Protein 1JE8 (pdb70)

Structure (mmCIF, N/CA/C/O backbone):
data_1JE8
#
_entry.id   1JE8
#
_cell.length_a   76.257
_cell.length_b   52.741
_cell.length_c   83.863
_cell.angle_alpha   90.00
_cell.angle_beta   90.00
_cell.angle_gamma   90.00
#
_symmetry.space_group_name_H-M   'P 1 21 1'
#
loop_
_entity.id
_entity.type
_entity.pdbx_description
1 polymer "5'-D(*CP*GP*TP*AP*CP*CP*CP*AP*TP*TP*AP*AP*TP*GP*GP*GP*TP*AP*CP*G)-3'"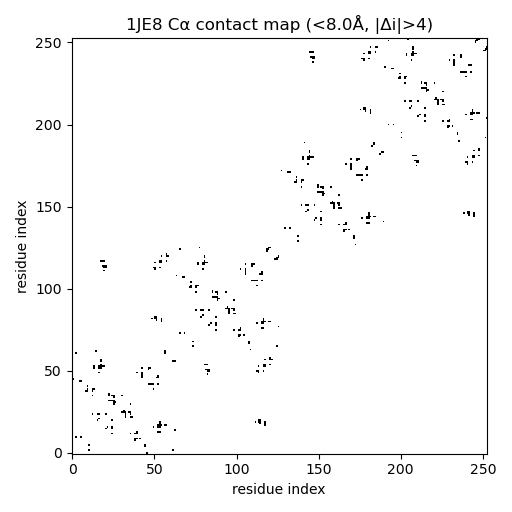
2 polymer 'Nitrate/Nitrite Response Regulator Protein NARL'
3 non-polymer 'SULFATE ION'
4 water water
#
loop_
_atom_site.group_PDB
_atom_site.id
_atom_site.type_symbol
_atom_site.label_atom_id
_atom_site.label_alt_id
_atom_site.label_comp_id
_atom_site.label_asym_id
_atom_site.label_entity_id
_atom_site.label_seq_id
_atom_site.pdbx_PDB_ins_code
_atom_site.Cartn_x
_atom_site.Cartn_y
_atom_site.Cartn_z
_atom_site.occupancy
_atom_site.B_iso_or_equiv
_atom_site.auth_seq_id
_atom_site.auth_comp_id
_atom_site.auth_asym_id
_atom_site.auth_atom_id
_atom_site.pdbx_PDB_model_num
ATOM 1629 N N . ARG E 2 17 ? 18.347 -16.947 71.764 1.00 59.53 151 ARG A N 1
ATOM 1630 C CA . ARG E 2 17 ? 17.449 -15.791 72.043 1.00 59.49 151 ARG A CA 1
ATOM 1631 C C . ARG E 2 17 ? 16.252 -15.828 71.092 1.00 59.14 151 ARG A C 1
ATOM 1632 O O . ARG E 2 17 ? 16.385 -15.507 69.914 1.00 59.95 151 ARG A O 1
ATOM 1640 N N . ASP E 2 18 ? 15.087 -16.216 71.607 1.00 58.31 152 ASP A N 1
ATOM 1641 C CA . ASP E 2 18 ? 13.865 -16.320 70.807 1.00 57.32 152 ASP A CA 1
ATOM 1642 C C . ASP E 2 18 ? 12.753 -15.489 71.427 1.00 55.77 152 ASP A C 1
ATOM 1643 O O . ASP E 2 18 ? 12.231 -15.839 72.479 1.00 54.90 152 ASP A O 1
ATOM 1648 N N . VAL E 2 19 ? 12.371 -14.406 70.765 1.00 54.81 153 VAL A N 1
ATOM 1649 C CA . VAL E 2 19 ? 11.326 -13.533 71.293 1.00 53.72 153 VAL A CA 1
ATOM 1650 C C . VAL E 2 19 ? 9.955 -14.202 71.402 1.00 53.18 153 VAL A C 1
ATOM 1651 O O . VAL E 2 19 ? 9.104 -13.785 72.194 1.00 52.62 153 VAL A O 1
ATOM 1655 N N . ASN E 2 20 ? 9.753 -15.245 70.609 1.00 52.49 154 ASN A N 1
ATOM 1656 C CA . ASN E 2 20 ? 8.488 -15.953 70.589 1.00 52.06 154 ASN A CA 1
ATOM 1657 C C . ASN E 2 20 ? 8.267 -16.828 71.808 1.00 50.76 154 ASN A C 1
ATOM 1658 O O . ASN E 2 20 ? 7.154 -17.283 72.062 1.00 49.55 154 ASN A O 1
ATOM 1663 N N . GLN E 2 21 ? 9.327 -17.063 72.568 1.00 49.89 155 GLN A N 1
ATOM 1664 C CA . GLN E 2 21 ? 9.213 -17.888 73.760 1.00 49.07 155 GLN A CA 1
ATOM 1665 C C . GLN E 2 21 ? 8.612 -17.100 74.912 1.00 47.00 155 GLN A C 1
ATOM 1666 O O . GLN E 2 21 ? 8.220 -17.672 75.934 1.00 46.84 155 GLN A O 1
ATOM 1672 N N . LEU E 2 22 ? 8.539 -15.784 74.749 1.00 44.25 156 LEU A N 1
ATOM 1673 C CA . LEU E 2 22 ? 7.981 -14.936 75.794 1.00 40.27 156 LEU A CA 1
ATOM 1674 C C . LEU E 2 22 ? 6.468 -14.971 75.692 1.00 40.21 156 LEU A C 1
ATOM 1675 O O . LEU E 2 22 ? 5.925 -15.440 74.691 1.00 39.09 156 LEU A O 1
ATOM 1680 N N . THR E 2 23 ? 5.796 -14.482 76.727 1.00 38.66 157 THR A N 1
ATOM 1681 C CA . THR E 2 23 ? 4.342 -14.429 76.734 1.00 38.27 157 THR A CA 1
ATOM 1682 C C . THR E 2 23 ? 3.952 -13.063 76.160 1.00 38.64 157 THR A C 1
ATOM 1683 O O . THR E 2 23 ? 4.795 -12.179 75.995 1.00 38.46 157 THR A O 1
ATOM 1687 N N . PRO E 2 24 ? 2.670 -12.875 75.834 1.00 38.17 158 PRO A N 1
ATOM 1688 C CA . PRO E 2 24 ? 2.268 -11.578 75.288 1.00 38.08 158 PRO A CA 1
ATOM 1689 C C . PRO E 2 24 ? 2.674 -10.436 76.213 1.00 36.87 158 PRO A C 1
ATOM 1690 O O . PRO E 2 24 ? 3.303 -9.478 75.769 1.00 36.14 158 PRO A O 1
ATOM 1694 N N . ARG E 2 25 ? 2.339 -10.553 77.498 1.00 35.18 159 ARG A N 1
ATOM 1695 C CA . ARG E 2 25 ? 2.662 -9.515 78.473 1.00 33.73 159 ARG A CA 1
ATOM 1696 C C . ARG E 2 25 ? 4.144 -9.257 78.543 1.00 32.02 159 ARG A C 1
ATOM 1697 O O . ARG E 2 25 ? 4.573 -8.118 78.664 1.00 31.68 159 ARG A O 1
ATOM 1705 N N . GLU E 2 26 ? 4.922 -10.326 78.498 1.00 31.35 160 GLU A N 1
ATOM 1706 C CA . GLU E 2 26 ? 6.358 -10.185 78.551 1.00 32.11 160 GLU A CA 1
ATOM 1707 C C . GLU E 2 26 ? 6.859 -9.384 77.358 1.00 33.08 160 GLU A C 1
ATOM 1708 O O . GLU E 2 26 ? 7.793 -8.591 77.487 1.00 32.52 160 GLU A O 1
ATOM 1714 N N . ARG E 2 27 ? 6.233 -9.574 76.196 1.00 33.72 161 ARG A N 1
ATOM 1715 C CA . ARG E 2 27 ? 6.611 -8.822 74.999 1.00 35.81 161 ARG A CA 1
ATOM 1716 C C . ARG E 2 27 ? 6.118 -7.380 75.144 1.00 33.66 161 ARG A C 1
ATOM 1717 O O . ARG E 2 27 ? 6.766 -6.443 74.666 1.00 34.99 161 ARG A O 1
ATOM 1725 N N . ASP E 2 28 ? 4.983 -7.193 75.811 1.00 32.04 162 ASP A N 1
ATOM 1726 C CA . ASP E 2 28 ? 4.481 -5.841 76.031 1.00 31.87 162 ASP A CA 1
ATOM 1727 C C . ASP E 2 28 ? 5.538 -5.073 76.825 1.00 32.14 162 ASP A C 1
ATOM 1728 O O . ASP E 2 28 ? 5.922 -3.957 76.465 1.00 29.77 162 ASP A O 1
ATOM 1733 N N . ILE E 2 29 ? 5.994 -5.669 77.927 1.00 31.88 163 ILE A N 1
ATOM 1734 C CA . ILE E 2 29 ? 6.999 -5.033 78.783 1.00 31.71 163 ILE A CA 1
ATOM 1735 C C . ILE E 2 29 ? 8.329 -4.849 78.054 1.00 29.13 163 ILE A C 1
ATOM 1736 O O . ILE E 2 29 ? 8.946 -3.789 78.133 1.00 28.52 163 ILE A O 1
ATOM 1741 N N . LEU E 2 30 ? 8.776 -5.870 77.339 1.00 28.56 164 LEU A N 1
ATOM 1742 C CA . LEU E 2 30 ? 10.035 -5.754 76.606 1.00 26.18 164 LEU A CA 1
ATOM 1743 C C . LEU E 2 30 ? 9.997 -4.601 75.596 1.00 26.78 164 LEU A C 1
ATOM 1744 O O . LEU E 2 30 ? 10.999 -3.903 75.403 1.00 25.06 164 LEU A O 1
ATOM 1749 N N . L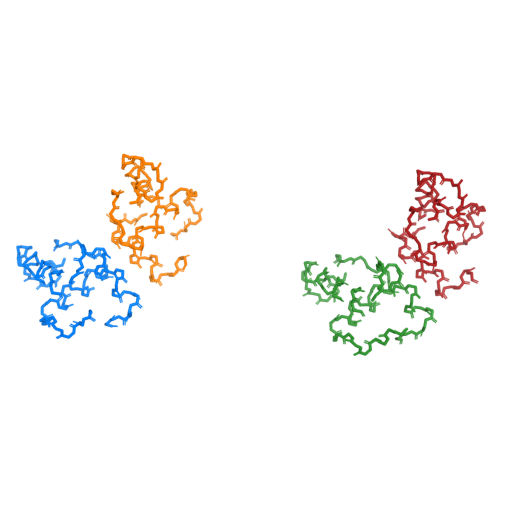YS E 2 31 ? 8.855 -4.407 74.938 1.00 27.20 165 LYS A N 1
ATOM 1750 C CA . LYS E 2 31 ? 8.714 -3.321 73.970 1.00 28.59 165 LYS A CA 1
ATOM 1751 C C . LYS E 2 31 ? 8.873 -1.983 74.675 1.00 28.85 165 LYS A C 1
ATOM 1752 O O . LYS E 2 31 ? 9.575 -1.094 74.190 1.00 29.38 165 LYS A O 1
ATOM 1758 N N . LEU E 2 32 ? 8.214 -1.830 75.818 1.00 26.81 166 LEU A N 1
ATOM 1759 C CA . LEU E 2 32 ? 8.328 -0.584 76.554 1.00 27.22 166 LEU A CA 1
ATOM 1760 C C . LEU E 2 32 ? 9.737 -0.356 77.129 1.00 26.53 166 LEU A C 1
ATOM 1761 O O . LEU E 2 32 ? 10.190 0.789 77.223 1.00 26.82 166 LEU A O 1
ATOM 1766 N N . ILE E 2 33 ? 10.426 -1.431 77.519 1.00 25.61 167 ILE A N 1
ATOM 1767 C CA . ILE E 2 33 ? 11.798 -1.317 78.020 1.00 24.84 167 ILE A CA 1
ATOM 1768 C C . ILE E 2 33 ? 12.677 -0.812 76.875 1.00 25.40 167 ILE A C 1
ATOM 1769 O O . ILE E 2 33 ? 13.514 0.070 77.058 1.00 24.15 167 ILE A O 1
ATOM 1774 N N . ALA E 2 34 ? 12.468 -1.368 75.685 1.00 26.10 168 ALA A N 1
ATOM 1775 C CA . ALA E 2 34 ? 13.239 -0.974 74.513 1.00 28.11 168 ALA A CA 1
ATOM 1776 C C . ALA E 2 34 ? 12.981 0.482 74.157 1.00 28.71 168 ALA A C 1
ATOM 1777 O O . ALA E 2 34 ? 13.711 1.063 73.372 1.00 29.02 168 ALA A O 1
ATOM 1779 N N . GLN E 2 35 ? 11.941 1.068 74.736 1.00 29.26 169 GLN A N 1
ATOM 1780 C CA . GLN E 2 35 ? 11.630 2.469 74.491 1.00 31.20 169 GLN A CA 1
ATOM 1781 C C . GLN E 2 35 ? 12.153 3.308 75.647 1.00 31.52 169 GLN A C 1
ATOM 1782 O O . GLN E 2 35 ? 11.787 4.473 75.782 1.00 32.52 169 GLN A O 1
ATOM 1788 N N . GLY E 2 36 ? 12.980 2.679 76.487 1.00 29.73 170 GLY A N 1
ATOM 1789 C CA . GLY E 2 36 ? 13.610 3.326 77.636 1.00 29.33 170 GLY A CA 1
ATOM 1790 C C . GLY E 2 36 ? 12.776 3.725 78.839 1.00 27.23 170 GLY A C 1
ATOM 1791 O O . GLY E 2 36 ? 13.141 4.652 79.558 1.00 27.32 170 GLY A O 1
ATOM 1792 N N . LEU E 2 37 ? 11.671 3.023 79.080 1.00 26.79 171 LEU A N 1
ATOM 1793 C CA . LEU E 2 37 ? 10.784 3.349 80.190 1.00 25.82 171 LEU A CA 1
ATOM 1794 C C . LEU E 2 37 ? 11.102 2.595 81.459 1.00 24.60 171 LEU A C 1
ATOM 1795 O O . LEU E 2 37 ? 11.357 1.386 81.434 1.00 23.55 171 LEU A O 1
ATOM 1800 N N . PRO E 2 38 ? 11.105 3.310 82.600 1.00 23.18 172 PRO A N 1
ATOM 1801 C CA . PRO E 2 38 ? 11.378 2.690 83.897 1.00 21.80 172 PRO A CA 1
ATOM 1802 C C . PRO E 2 38 ? 10.126 1.906 84.304 1.00 22.18 172 PRO A C 1
ATOM 1803 O O . PRO E 2 38 ? 9.038 2.181 83.794 1.00 22.83 172 PRO A O 1
ATOM 1807 N N . ASN E 2 39 ? 10.264 0.945 85.215 1.00 22.74 173 ASN A N 1
ATOM 1808 C CA . ASN E 2 39 ? 9.110 0.138 85.636 1.00 22.48 173 ASN A CA 1
ATOM 1809 C C . ASN E 2 39 ? 7.847 0.930 86.042 1.00 23.30 173 ASN A C 1
ATOM 1810 O O . ASN E 2 39 ? 6.726 0.508 85.735 1.00 23.01 173 ASN A O 1
ATOM 1815 N N . LYS E 2 40 ? 8.007 2.072 86.714 1.00 24.12 174 LYS A N 1
ATOM 1816 C CA . LYS E 2 40 ? 6.842 2.859 87.136 1.00 28.00 174 LYS A CA 1
ATOM 1817 C C . LYS E 2 40 ? 6.069 3.403 85.935 1.00 28.33 174 LYS A C 1
ATOM 1818 O O . LYS E 2 40 ? 4.839 3.483 85.962 1.00 28.71 174 LYS A O 1
ATOM 1832 N N . ILE E 2 42 ? 6.062 2.011 82.849 1.00 25.94 176 ILE A N 1
ATOM 1833 C CA . ILE E 2 42 ? 5.455 0.874 82.186 1.00 26.05 176 ILE A CA 1
ATOM 1834 C C . ILE E 2 42 ? 4.131 0.503 82.894 1.00 28.37 176 ILE A C 1
ATOM 1835 O O . ILE E 2 42 ? 3.119 0.187 82.252 1.00 27.22 176 ILE A O 1
ATOM 1840 N N . ALA E 2 43 ? 4.143 0.553 84.225 1.00 27.89 177 ALA A N 1
ATOM 1841 C CA . ALA E 2 43 ? 2.959 0.216 85.011 1.00 29.10 177 ALA A CA 1
ATOM 1842 C C . ALA E 2 43 ? 1.791 1.156 84.702 1.00 29.79 177 ALA A C 1
ATOM 1843 O O . ALA E 2 43 ? 0.648 0.727 84.577 1.00 29.90 177 ALA A O 1
ATOM 1845 N N . ARG E 2 44 ? 2.088 2.443 84.567 1.00 30.07 178 ARG A N 1
ATOM 1846 C CA . ARG E 2 44 ? 1.063 3.437 84.273 1.00 32.53 178 ARG A CA 1
ATOM 1847 C C . ARG E 2 44 ? 0.571 3.318 82.835 1.00 34.14 178 ARG A C 1
ATOM 1848 O O . ARG E 2 44 ? -0.608 3.538 82.541 1.00 35.53 178 ARG A O 1
ATOM 1856 N N . ARG E 2 45 ? 1.482 2.949 81.945 1.00 34.56 179 ARG A N 1
ATOM 1857 C CA . ARG E 2 45 ? 1.157 2.803 80.532 1.00 35.46 179 ARG A CA 1
ATOM 1858 C C . ARG E 2 45 ? 0.245 1.587 80.281 1.00 36.66 179 ARG A C 1
ATOM 1859 O O . ARG E 2 45 ? -0.688 1.648 79.465 1.00 34.81 179 ARG A O 1
ATOM 1867 N N . LEU E 2 46 ? 0.518 0.491 80.991 1.00 36.22 180 LEU A N 1
ATOM 1868 C CA . LEU E 2 46 ? -0.261 -0.734 80.845 1.00 37.29 180 LEU A CA 1
ATOM 1869 C C . LEU E 2 46 ? -1.374 -0.812 81.879 1.00 37.63 180 LEU A C 1
ATOM 1870 O O . LEU E 2 46 ? -2.191 -1.731 81.870 1.00 37.89 180 LEU A O 1
ATOM 1875 N N . ASP E 2 47 ? -1.395 0.162 82.777 1.00 37.75 181 ASP A N 1
ATOM 1876 C CA . ASP E 2 47 ? -2.414 0.216 83.810 1.00 39.46 181 ASP A CA 1
ATOM 1877 C C . ASP E 2 47 ? -2.429 -1.038 84.694 1.00 37.15 181 ASP A C 1
ATOM 1878 O O . ASP E 2 47 ? -3.477 -1.644 84.906 1.00 36.97 181 ASP A O 1
ATOM 1883 N N . ILE E 2 48 ? -1.253 -1.429 85.185 1.00 33.91 182 ILE A N 1
ATOM 1884 C CA . ILE E 2 48 ? -1.108 -2.565 86.104 1.00 31.39 182 ILE A CA 1
ATOM 1885 C C . ILE E 2 48 ? -0.136 -2.050 87.131 1.00 30.91 182 ILE A C 1
ATOM 1886 O O . ILE E 2 48 ? 0.548 -1.054 86.870 1.00 30.57 182 ILE A O 1
ATOM 1891 N N . THR E 2 49 ? -0.060 -2.706 88.287 1.00 29.10 183 THR A N 1
ATOM 1892 C CA . THR E 2 49 ? 0.824 -2.232 89.346 1.00 27.84 183 THR A CA 1
ATOM 1893 C C . THR E 2 49 ? 2.287 -2.387 88.977 1.00 29.29 183 THR A C 1
ATOM 1894 O O . THR E 2 49 ? 2.617 -3.093 88.024 1.00 29.09 183 THR A O 1
ATOM 1898 N N . GLU E 2 50 ? 3.162 -1.709 89.718 1.00 29.08 184 GLU A N 1
ATOM 1899 C CA . GLU E 2 50 ? 4.591 -1.790 89.454 1.00 29.01 184 GLU A CA 1
ATOM 1900 C C . GLU E 2 50 ? 5.078 -3.186 89.821 1.00 27.67 184 GLU A C 1
ATOM 1901 O O . GLU E 2 50 ? 6.009 -3.709 89.200 1.00 26.98 184 GLU A O 1
ATOM 1907 N N . SER E 2 51 ? 4.430 -3.779 90.829 1.00 25.92 185 SER A N 1
ATOM 1908 C CA . SER E 2 51 ? 4.762 -5.121 91.307 1.00 25.19 185 SER A CA 1
ATOM 1909 C C . SER E 2 51 ? 4.674 -6.088 90.148 1.00 23.84 185 SER A C 1
ATOM 1910 O O . SER E 2 51 ? 5.605 -6.844 89.909 1.00 23.11 185 SER A O 1
ATOM 1913 N N . THR E 2 52 ? 3.545 -6.051 89.435 1.00 23.31 186 THR A N 1
ATOM 1914 C CA . THR E 2 52 ? 3.303 -6.928 88.285 1.00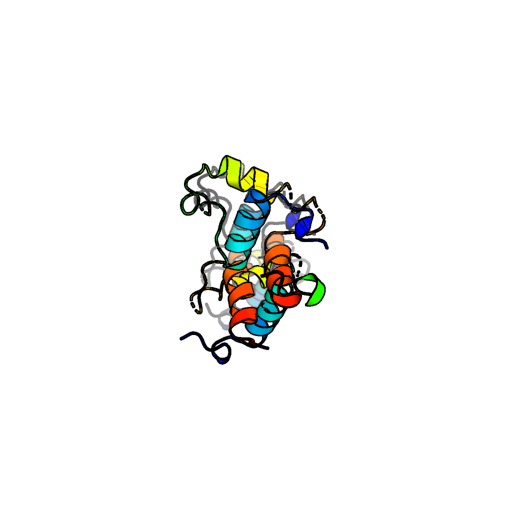 24.46 186 THR A CA 1
ATOM 1915 C C . THR E 2 52 ? 4.333 -6.694 87.178 1.00 22.42 186 THR A C 1
ATOM 1916 O O . THR E 2 52 ? 4.892 -7.645 86.630 1.00 25.66 186 THR A O 1
ATOM 1920 N N . VAL E 2 53 ? 4.603 -5.434 86.857 1.00 23.31 187 VAL A N 1
ATOM 1921 C CA . VAL E 2 53 ? 5.595 -5.142 85.836 1.00 22.97 187 VAL A CA 1
ATOM 1922 C C . VAL E 2 53 ? 6.910 -5.832 86.204 1.00 23.00 187 VAL A C 1
ATOM 1923 O O . VAL E 2 53 ? 7.518 -6.504 85.374 1.00 23.23 187 VAL A O 1
ATOM 1927 N N . LYS E 2 54 ? 7.334 -5.674 87.455 1.00 24.27 188 LYS A N 1
ATOM 1928 C CA . LYS E 2 54 ? 8.581 -6.280 87.933 1.00 24.64 188 LYS A CA 1
ATOM 1929 C C . LYS E 2 54 ? 8.609 -7.796 87.778 1.00 24.96 188 LYS A C 1
ATOM 1930 O O . LYS E 2 54 ? 9.661 -8.372 87.512 1.00 24.24 188 LYS A O 1
ATOM 1936 N N . VAL E 2 55 ? 7.454 -8.441 87.948 1.00 26.64 189 VAL A N 1
ATOM 1937 C CA . VAL E 2 55 ? 7.360 -9.891 87.781 1.00 24.28 189 VAL A CA 1
ATOM 1938 C C . VAL E 2 55 ? 7.575 -10.228 86.299 1.00 24.39 189 VAL A C 1
ATOM 1939 O O . VAL E 2 55 ? 8.351 -11.119 85.959 1.00 24.21 189 VAL A O 1
ATOM 1943 N N . HIS E 2 56 ? 6.903 -9.506 85.409 1.00 23.71 190 HIS A N 1
ATOM 1944 C CA . HIS E 2 56 ? 7.081 -9.750 83.984 1.00 24.21 190 HIS A CA 1
ATOM 1945 C C . HIS E 2 56 ? 8.543 -9.504 83.612 1.00 24.06 190 HIS A C 1
ATOM 1946 O O . HIS E 2 56 ? 9.142 -10.278 82.869 1.00 23.94 190 HIS A O 1
ATOM 1953 N N . VAL E 2 57 ? 9.124 -8.431 84.141 1.00 25.06 191 VAL A N 1
ATOM 1954 C CA . VAL E 2 57 ? 10.511 -8.104 83.841 1.00 24.83 191 VAL A CA 1
ATOM 1955 C C . VAL E 2 57 ? 11.491 -9.210 84.213 1.00 25.91 191 VAL A C 1
ATOM 1956 O O . VAL E 2 57 ? 12.352 -9.571 83.411 1.00 25.75 191 VAL A O 1
ATOM 1960 N N . LYS E 2 58 ? 11.380 -9.765 85.414 1.00 23.99 192 LYS A N 1
ATOM 1961 C CA . LYS E 2 58 ? 12.324 -10.809 85.790 1.00 24.24 192 LYS A CA 1
ATOM 1962 C C . LYS E 2 58 ? 12.077 -12.121 85.039 1.00 25.39 192 LYS A C 1
ATOM 1963 O O . LYS E 2 58 ? 13.015 -12.881 84.801 1.00 26.11 192 LYS A O 1
ATOM 1969 N N . HIS E 2 59 ? 10.826 -12.386 84.657 1.00 24.85 193 HIS A N 1
ATOM 1970 C CA . HIS E 2 59 ? 10.506 -13.594 83.910 1.00 26.07 193 HIS A CA 1
ATOM 1971 C C . HIS E 2 59 ? 11.144 -13.473 82.536 1.00 25.52 193 HIS A C 1
ATOM 1972 O O . HIS E 2 59 ? 11.793 -14.399 82.055 1.00 25.20 193 HIS A O 1
ATOM 1987 N N . LEU E 2 61 ? 13.656 -11.539 81.623 1.00 26.42 195 LEU A N 1
ATOM 1988 C CA . LEU E 2 61 ? 15.101 -11.547 81.777 1.00 26.60 195 LEU A CA 1
ATOM 1989 C C . LEU E 2 61 ? 15.646 -12.966 81.951 1.00 27.93 195 LEU A C 1
ATOM 1990 O O . LEU E 2 61 ? 16.706 -13.282 81.420 1.00 26.96 195 LEU A O 1
ATOM 1995 N N . LYS E 2 62 ? 14.943 -13.821 82.689 1.00 28.87 196 LYS A N 1
ATOM 1996 C CA . LYS E 2 62 ? 15.413 -15.188 82.875 1.00 31.10 196 LYS A CA 1
ATOM 1997 C C . LYS E 2 62 ? 15.295 -15.999 81.586 1.00 31.63 196 LYS A C 1
ATOM 1998 O O . LYS E 2 62 ? 16.244 -16.662 81.169 1.00 32.40 196 LYS A O 1
ATOM 2004 N N . LYS E 2 63 ? 14.127 -15.945 80.953 1.00 33.24 197 LYS A N 1
ATOM 2005 C CA . LYS E 2 63 ? 13.884 -16.676 79.713 1.00 35.64 197 LYS A CA 1
ATOM 2006 C C . LYS E 2 63 ? 14.852 -16.280 78.610 1.00 36.05 197 LYS A C 1
ATOM 2007 O O . LYS E 2 63 ? 15.392 -17.135 77.916 1.00 36.17 197 LYS A O 1
ATOM 2021 N N . LYS E 2 65 ? 17.747 -14.977 78.968 1.00 34.90 199 LYS A N 1
ATOM 2022 C CA . LYS E 2 65 ? 19.116 -14.995 79.462 1.00 34.03 199 LYS A CA 1
ATOM 2023 C C . LYS E 2 65 ? 19.817 -13.633 79.301 1.00 32.81 199 LYS A C 1
ATOM 2024 O O . LYS E 2 65 ? 20.945 -13.557 78.796 1.00 30.28 199 LYS A O 1
ATOM 2030 N N . LEU E 2 66 ? 19.148 -12.562 79.720 1.00 30.46 200 LEU A N 1
ATOM 2031 C CA . LEU E 2 66 ? 19.701 -11.214 79.632 1.00 28.18 200 LEU A CA 1
ATOM 2032 C C . LEU E 2 66 ? 20.030 -10.777 81.043 1.00 28.73 200 LEU A C 1
ATOM 2033 O O . LEU E 2 66 ? 19.278 -11.053 81.974 1.00 26.80 200 LEU A O 1
ATOM 2038 N N . LYS E 2 67 ? 21.162 -10.103 81.200 1.00 27.46 201 LYS A N 1
ATOM 2039 C CA . LYS E 2 67 ? 21.624 -9.668 82.512 1.00 29.59 201 LYS A CA 1
ATOM 2040 C C . LYS E 2 67 ? 20.910 -8.460 83.124 1.00 28.56 201 LYS A C 1
ATOM 2041 O O . LYS E 2 67 ? 20.944 -8.245 84.338 1.00 27.26 201 LYS A O 1
ATOM 2047 N N . SER E 2 68 ? 20.270 -7.663 82.282 1.00 27.41 202 SER A N 1
ATOM 2048 C CA . SER E 2 68 ? 19.583 -6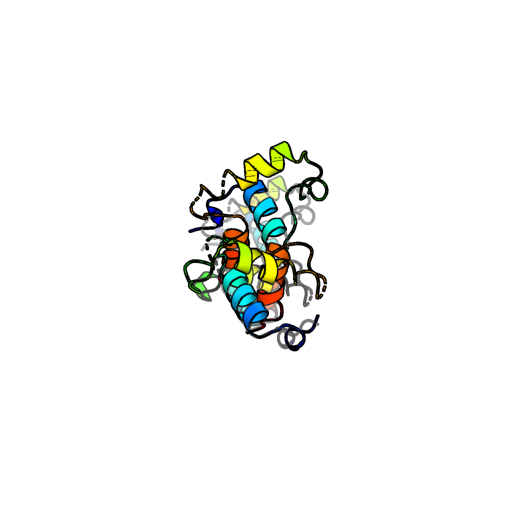.470 82.760 1.00 24.66 202 SER A CA 1
ATOM 2049 C C . SER E 2 68 ? 18.654 -5.921 81.708 1.00 24.24 202 SER A C 1
ATOM 2050 O O . SER E 2 68 ? 18.710 -6.332 80.545 1.00 23.20 202 SER A O 1
ATOM 2053 N N . ARG E 2 69 ? 17.813 -4.972 82.107 1.00 21.45 203 ARG A N 1
ATOM 2054 C CA . ARG E 2 69 ? 16.891 -4.353 81.164 1.00 22.78 203 ARG A CA 1
ATOM 2055 C C . ARG E 2 69 ? 17.667 -3.610 80.066 1.00 23.02 203 ARG A C 1
ATOM 2056 O O . ARG E 2 69 ? 17.185 -3.466 78.941 1.00 23.48 203 ARG A O 1
ATOM 2064 N N . VAL E 2 70 ? 18.869 -3.143 80.380 1.00 23.70 204 VAL A N 1
ATOM 2065 C CA . VAL E 2 70 ? 19.639 -2.426 79.373 1.00 23.67 204 VAL A CA 1
ATOM 2066 C C . VAL E 2 70 ? 20.058 -3.413 78.286 1.00 24.00 204 VAL A C 1
ATOM 2067 O O . VAL E 2 70 ? 20.032 -3.080 77.103 1.00 24.12 204 VAL A O 1
ATOM 2071 N N . GLU E 2 71 ? 20.449 -4.625 78.669 1.00 24.60 205 GLU A N 1
ATOM 2072 C CA . GLU E 2 71 ? 20.806 -5.623 77.662 1.00 23.83 205 GLU A CA 1
ATOM 2073 C C . GLU E 2 71 ? 19.558 -5.880 76.824 1.00 26.60 205 GLU A C 1
ATOM 2074 O O . GLU E 2 71 ? 19.616 -5.941 75.585 1.00 25.08 205 GLU A O 1
ATOM 2080 N N . ALA E 2 72 ? 18.429 -6.032 77.512 1.00 23.71 206 ALA A N 1
ATOM 2081 C CA . ALA E 2 72 ? 17.166 -6.258 76.838 1.00 25.74 206 ALA A CA 1
ATOM 2082 C C . ALA E 2 72 ? 16.883 -5.185 75.781 1.00 26.83 206 ALA A C 1
ATOM 2083 O O . ALA E 2 72 ? 16.463 -5.514 74.669 1.00 25.90 206 ALA A O 1
ATOM 2085 N N . ALA E 2 73 ? 17.103 -3.913 76.133 1.00 25.16 207 ALA A N 1
ATOM 2086 C CA . ALA E 2 73 ? 16.867 -2.784 75.220 1.00 27.71 207 ALA A CA 1
ATOM 2087 C C . ALA E 2 73 ? 17.835 -2.808 74.041 1.00 28.95 207 ALA A C 1
ATOM 2088 O O . ALA E 2 73 ? 17.436 -2.664 72.882 1.00 27.56 207 ALA A O 1
ATOM 2090 N N . VAL E 2 74 ? 19.114 -2.997 74.344 1.00 29.83 208 VAL A N 1
ATOM 2091 C CA . VAL E 2 74 ? 20.141 -3.052 73.314 1.00 32.19 208 VAL A CA 1
ATOM 2092 C C . VAL E 2 74 ? 19.867 -4.229 72.369 1.00 35.00 208 VAL A C 1
ATOM 2093 O O . VAL E 2 74 ? 19.849 -4.071 71.148 1.00 35.94 208 VAL A O 1
ATOM 2097 N N . TRP E 2 75 ? 19.645 -5.403 72.948 1.00 36.15 209 TRP A N 1
ATOM 2098 C CA . TRP E 2 75 ? 19.352 -6.596 72.180 1.00 36.78 209 TRP A CA 1
ATOM 2099 C C . TRP E 2 75 ? 18.196 -6.340 71.224 1.00 37.60 209 TRP A C 1
ATOM 2100 O O . TRP E 2 75 ? 18.278 -6.696 70.056 1.00 39.21 209 TRP A O 1
ATOM 2111 N N . VAL E 2 76 ? 17.120 -5.731 71.714 1.00 37.54 210 VAL A N 1
ATOM 2112 C CA . VAL E 2 76 ? 15.955 -5.442 70.874 1.00 37.80 210 VAL A CA 1
ATOM 2113 C C . VAL E 2 76 ? 16.288 -4.554 69.669 1.00 40.01 210 VAL A C 1
ATOM 2114 O O . VAL E 2 76 ? 15.741 -4.746 68.585 1.00 38.47 210 VAL A O 1
ATOM 2118 N N . HIS E 2 77 ? 17.163 -3.567 69.861 1.00 41.61 211 HIS A N 1
ATOM 2119 C CA . HIS E 2 77 ? 17.535 -2.652 68.782 1.00 43.86 211 HIS A CA 1
ATOM 2120 C C . HIS E 2 77 ? 18.515 -3.263 67.792 1.00 45.65 211 HIS A C 1
ATOM 2121 O O . HIS E 2 77 ? 18.520 -2.916 66.608 1.00 46.53 211 HIS A O 1
ATOM 2128 N N . GLN E 2 78 ? 19.338 -4.185 68.272 1.00 49.06 212 GLN A N 1
ATOM 2129 C CA . GLN E 2 78 ? 20.293 -4.865 67.408 1.00 53.01 212 GLN A CA 1
ATOM 2130 C C . GLN E 2 78 ? 19.604 -5.871 66.481 1.00 55.06 212 GLN A C 1
ATOM 2131 O O . GLN E 2 78 ? 19.750 -5.801 65.262 1.00 56.08 212 GLN A O 1
ATOM 2137 N N . GLU E 2 79 ? 18.862 -6.809 67.055 1.00 57.26 213 GLU A N 1
ATOM 2138 C CA . GLU E 2 79 ? 18.164 -7.808 66.255 1.00 59.64 213 GLU A CA 1
ATOM 2139 C C . GLU E 2 79 ? 16.894 -7.225 65.654 1.00 61.22 213 GLU A C 1
ATOM 2140 O O . GLU E 2 79 ? 16.069 -7.953 65.108 1.00 62.12 213 GLU A O 1
ATOM 2146 N N . ARG E 2 80 ? 16.736 -5.912 65.764 1.00 62.44 214 ARG A N 1
ATOM 2147 C CA . ARG E 2 80 ? 15.561 -5.242 65.226 1.00 64.54 214 ARG A CA 1
ATOM 2148 C C . ARG E 2 80 ? 14.264 -6.002 65.483 1.00 65.74 214 ARG A C 1
ATOM 2149 O O . ARG E 2 80 ? 13.410 -6.116 64.603 1.00 66.37 214 ARG A O 1
ATOM 2157 N N . ILE E 2 81 ? 14.127 -6.521 66.698 1.00 66.39 215 ILE A N 1
ATOM 2158 C CA . ILE E 2 81 ? 12.926 -7.242 67.094 1.00 66.87 215 ILE A CA 1
ATOM 2159 C C . ILE E 2 81 ? 11.792 -6.224 67.139 1.00 67.65 215 IL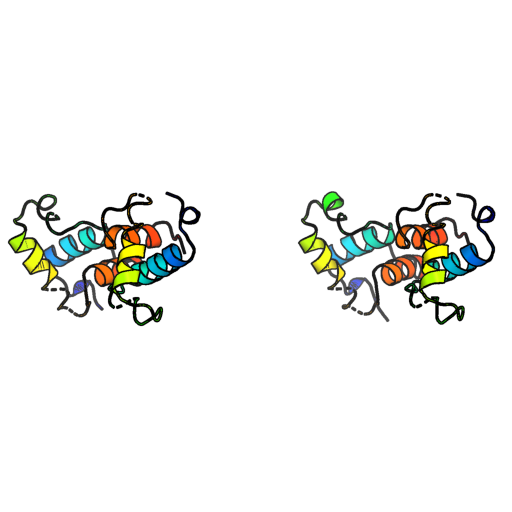E A C 1
ATOM 2160 O O . ILE E 2 81 ? 12.032 -5.023 67.271 1.00 68.31 215 ILE A O 1
ATOM 2165 N N . PHE E 2 82 ? 10.559 -6.690 67.025 1.00 68.29 216 PHE A N 1
ATOM 2166 C CA . PHE E 2 82 ? 9.413 -5.788 67.036 1.00 69.90 216 PHE A CA 1
ATOM 2167 C C . PHE E 2 82 ? 9.445 -4.816 65.852 1.00 70.80 216 PHE A C 1
ATOM 2168 O O . PHE E 2 82 ? 10.479 -4.757 65.144 1.00 71.32 216 PHE A O 1
ATOM 2177 N N . ARG F 2 17 ? 20.419 17.978 71.037 1.00 54.78 151 ARG B N 1
ATOM 2178 C CA . ARG F 2 17 ? 21.085 16.804 71.675 1.00 54.04 151 ARG B CA 1
ATOM 2179 C C . ARG F 2 17 ? 22.265 16.370 70.823 1.00 54.14 151 ARG B C 1
ATOM 2180 O O . ARG F 2 17 ? 22.165 15.398 70.078 1.00 54.36 151 ARG B O 1
ATOM 2188 N N . ASP F 2 18 ? 23.381 17.086 70.944 1.00 53.61 152 ASP B N 1
ATOM 2189 C CA . ASP F 2 18 ? 24.586 16.799 70.165 1.00 52.48 152 ASP B CA 1
ATOM 2190 C C . ASP F 2 18 ? 25.617 16.005 70.936 1.00 50.92 152 ASP B C 1
ATOM 2191 O O . ASP F 2 18 ? 26.087 16.438 71.986 1.00 50.73 152 ASP B O 1
ATOM 2196 N N . VAL F 2 19 ? 25.983 14.853 70.393 1.00 49.76 153 VAL B N 1
ATOM 2197 C CA . VAL F 2 19 ? 26.958 13.983 71.033 1.00 49.14 153 VAL B CA 1
ATOM 2198 C C . VAL F 2 19 ? 28.307 14.661 71.155 1.00 48.38 153 VAL B C 1
ATOM 2199 O O . VAL F 2 19 ? 29.099 14.345 72.039 1.00 46.99 153 VAL B O 1
ATOM 2203 N N . ASN F 2 20 ? 28.564 15.591 70.250 1.00 47.87 154 ASN B N 1
ATOM 2204 C CA . ASN F 2 20 ? 29.823 16.305 70.231 1.00 47.50 154 ASN B CA 1
ATOM 2205 C C . ASN F 2 20 ? 29.979 17.232 71.420 1.00 46.08 154 ASN B C 1
ATOM 2206 O O . ASN F 2 20 ? 31.089 17.652 71.728 1.00 44.11 154 ASN B O 1
ATOM 2211 N N . GLN F 2 21 ? 28.869 17.557 72.078 1.00 44.90 155 GLN B N 1
ATOM 2212 C CA . GLN F 2 21 ? 28.894 18.427 73.250 1.00 44.01 155 GLN B CA 1
ATOM 2213 C C . GLN F 2 21 ? 29.537 17.720 74.451 1.00 42.44 155 GLN B C 1
ATOM 2214 O O . GLN F 2 21 ? 29.892 18.355 75.447 1.00 42.58 155 GLN B O 1
ATOM 2220 N N . LEU F 2 22 ? 29.690 16.403 74.344 1.00 40.21 156 LEU B N 1
ATOM 2221 C CA . LEU F 2 22 ? 30.286 15.601 75.412 1.00 38.43 156 LEU B CA 1
ATOM 2222 C C . LEU F 2 22 ? 31.807 15.563 75.316 1.00 37.87 156 LEU B C 1
ATOM 2223 O O . LEU F 2 22 ? 32.386 15.836 74.264 1.00 36.04 156 LEU B O 1
ATOM 2228 N N . THR F 2 23 ? 32.450 15.212 76.420 1.00 36.81 157 THR B N 1
ATOM 2229 C CA . THR F 2 23 ? 33.896 15.124 76.439 1.00 36.64 157 THR B CA 1
ATOM 2230 C C . THR F 2 23 ? 34.241 13.741 75.907 1.00 38.00 157 THR B C 1
ATOM 2231 O O . THR F 2 23 ? 33.380 12.867 75.825 1.00 38.87 157 THR B O 1
ATOM 2235 N N . PRO F 2 24 ? 35.505 13.528 75.526 1.00 36.84 158 PRO B N 1
ATOM 2236 C CA . PRO F 2 24 ? 35.941 12.232 75.013 1.00 36.14 158 PRO B CA 1
ATOM 2237 C C . PRO F 2 24 ? 35.551 11.090 75.950 1.00 35.81 158 PRO B C 1
ATOM 2238 O O . PRO F 2 24 ? 34.928 10.129 75.504 1.00 35.16 158 PRO B O 1
ATOM 2242 N N . ARG F 2 25 ? 35.913 11.199 77.235 1.00 33.15 159 ARG B N 1
ATOM 2243 C CA . ARG F 2 25 ? 35.606 10.164 78.227 1.00 31.91 159 ARG B CA 1
ATOM 2244 C C . ARG F 2 25 ? 34.114 9.949 78.369 1.00 31.27 159 ARG B C 1
ATOM 2245 O O . ARG F 2 25 ? 33.668 8.826 78.591 1.00 30.68 159 ARG B O 1
ATOM 2253 N N . GLU F 2 26 ? 33.343 11.027 78.260 1.00 30.75 160 GLU B N 1
ATO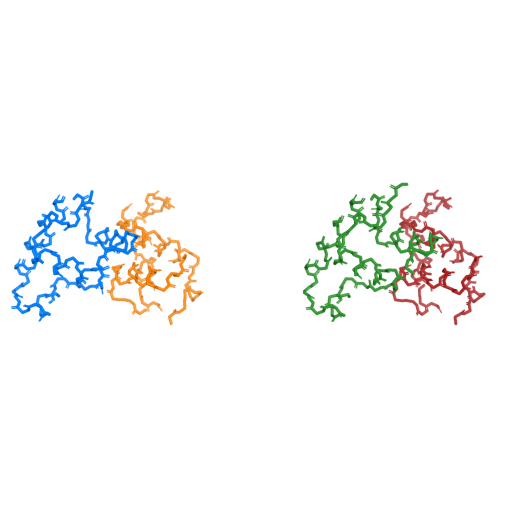M 2254 C CA . GLU F 2 26 ? 31.890 10.930 78.330 1.00 31.42 160 GLU B CA 1
ATOM 2255 C C . GLU F 2 26 ? 31.344 10.112 77.155 1.00 30.95 160 GLU B C 1
ATOM 2256 O O . GLU F 2 26 ? 30.349 9.404 77.300 1.00 30.71 160 GLU B O 1
ATOM 2262 N N . ARG F 2 27 ? 31.984 10.214 75.990 1.00 31.19 161 ARG B N 1
ATOM 2263 C CA . ARG F 2 27 ? 31.564 9.441 74.817 1.00 32.43 161 ARG B CA 1
ATOM 2264 C C . ARG F 2 27 ? 32.021 7.986 74.973 1.00 31.34 161 ARG B C 1
ATOM 2265 O O . ARG F 2 27 ? 31.374 7.061 74.458 1.00 30.08 161 ARG B O 1
ATOM 2273 N N . ASP F 2 28 ? 33.143 7.788 75.667 1.00 30.54 162 ASP B N 1
ATOM 2274 C CA . ASP F 2 28 ? 33.644 6.438 75.945 1.00 31.14 162 ASP B CA 1
ATOM 2275 C C . ASP F 2 28 ? 32.592 5.700 76.785 1.00 31.73 162 ASP B C 1
ATOM 2276 O O . ASP F 2 28 ? 32.250 4.542 76.519 1.00 31.91 162 ASP B O 1
ATOM 2281 N N . ILE F 2 29 ? 32.096 6.372 77.821 1.00 30.66 163 ILE B N 1
ATOM 2282 C CA . ILE F 2 29 ? 31.092 5.784 78.706 1.00 30.24 163 ILE B CA 1
ATOM 2283 C C . ILE F 2 29 ? 29.786 5.526 77.937 1.00 30.07 163 ILE B C 1
ATOM 2284 O O . ILE F 2 29 ? 29.174 4.463 78.059 1.00 30.04 163 ILE B O 1
ATOM 2289 N N . LEU F 2 30 ? 29.361 6.505 77.145 1.00 30.04 164 LEU B N 1
ATOM 2290 C CA . LEU F 2 30 ? 28.128 6.365 76.377 1.00 29.72 164 LEU B CA 1
ATOM 2291 C C . LEU F 2 30 ? 28.202 5.126 75.480 1.00 30.40 164 LEU B C 1
ATOM 2292 O O . LEU F 2 30 ? 27.268 4.315 75.423 1.00 28.51 164 LEU B O 1
ATOM 2297 N N . LYS F 2 31 ? 29.320 4.976 74.776 1.00 30.56 165 LYS B N 1
ATOM 2298 C CA . LYS F 2 31 ? 29.487 3.838 73.879 1.00 31.21 165 LYS B CA 1
ATOM 2299 C C . LYS F 2 31 ? 29.320 2.523 74.634 1.00 29.79 165 LYS B C 1
ATOM 2300 O O . LYS F 2 31 ? 28.615 1.621 74.180 1.00 30.68 165 LYS B O 1
ATOM 2306 N N . LEU F 2 32 ? 29.966 2.416 75.789 1.00 27.33 166 LEU B N 1
ATOM 2307 C CA . LEU F 2 32 ? 29.863 1.205 76.582 1.00 27.51 166 LEU B CA 1
ATOM 2308 C C . LEU F 2 32 ? 28.460 0.965 77.162 1.00 27.92 166 LEU B C 1
ATOM 2309 O O . LEU F 2 32 ? 28.024 -0.182 77.274 1.00 27.89 166 LEU B O 1
ATOM 2314 N N . ILE F 2 33 ? 27.765 2.033 77.548 1.00 26.91 167 ILE B N 1
ATOM 2315 C CA . ILE F 2 33 ? 26.404 1.913 78.059 1.00 25.71 167 ILE B CA 1
ATOM 2316 C C . ILE F 2 33 ? 25.508 1.412 76.918 1.00 26.94 167 ILE B C 1
ATOM 2317 O O . ILE F 2 33 ? 24.668 0.536 77.121 1.00 24.86 167 ILE B O 1
ATOM 2322 N N . ALA F 2 34 ? 25.701 1.948 75.713 1.00 27.32 168 ALA B N 1
ATOM 2323 C CA . ALA F 2 34 ? 24.897 1.537 74.564 1.00 28.81 168 ALA B CA 1
ATOM 2324 C C . ALA F 2 34 ? 25.158 0.081 74.200 1.00 29.49 168 ALA B C 1
ATOM 2325 O O . ALA F 2 34 ? 24.456 -0.503 73.372 1.00 29.93 168 ALA B O 1
ATOM 2327 N N . GLN F 2 35 ? 26.182 -0.497 74.812 1.00 28.76 169 GLN B N 1
ATOM 2328 C CA . GLN F 2 35 ? 26.517 -1.889 74.580 1.00 30.61 169 GLN B CA 1
ATOM 2329 C C . GLN F 2 35 ? 26.024 -2.697 75.766 1.00 30.75 169 GLN B C 1
ATOM 2330 O O . GLN F 2 35 ? 26.460 -3.824 75.973 1.00 33.15 169 GLN B O 1
ATOM 2336 N N . GLY F 2 36 ? 25.136 -2.081 76.550 1.00 29.91 170 GLY B N 1
ATOM 2337 C CA . GLY F 2 36 ? 24.529 -2.713 77.718 1.00 29.26 170 GLY B CA 1
ATOM 2338 C C . GLY F 2 36 ? 25.362 -3.089 78.935 1.00 27.64 170 GLY B C 1
ATOM 2339 O O . GLY F 2 36 ? 24.989 -3.988 79.684 1.00 28.27 170 GLY B O 1
ATOM 2340 N N . LEU F 2 37 ? 26.482 -2.413 79.150 1.00 28.10 171 LEU B N 1
ATOM 2341 C CA . LEU F 2 37 ? 27.332 -2.726 80.292 1.00 26.95 171 LEU B CA 1
ATOM 2342 C C . LEU F 2 37 ? 27.004 -1.923 81.558 1.00 25.79 171 LEU B C 1
ATOM 2343 O O . LEU F 2 37 ? 26.731 -0.724 81.498 1.00 25.88 171 LEU B O 1
ATOM 2348 N N . PRO F 2 38 ? 27.017 -2.586 82.727 1.00 25.13 172 PRO B N 1
ATOM 2349 C CA . PRO F 2 38 ? 26.734 -1.876 83.978 1.00 24.02 172 PRO B CA 1
ATOM 2350 C C . PRO F 2 38 ? 27.987 -1.071 84.344 1.00 25.00 172 PRO B C 1
ATOM 2351 O O . PRO F 2 38 ? 29.060 -1.327 83.797 1.00 25.77 172 PRO B O 1
ATOM 2355 N N . ASN F 2 39 ? 27.876 -0.124 85.275 1.00 24.02 173 ASN B N 1
ATOM 2356 C CA . ASN F 2 39 ? 29.033 0.696 85.672 1.00 22.67 173 ASN B CA 1
ATOM 2357 C C . ASN F 2 39 ? 30.290 -0.099 86.052 1.00 24.24 173 ASN B C 1
ATOM 2358 O O . ASN F 2 39 ? 31.399 0.271 85.683 1.00 22.89 173 ASN B O 1
ATOM 2363 N N . LYS F 2 40 ? 30.117 -1.189 86.792 1.00 25.62 174 LYS B N 1
ATOM 2364 C CA . LYS F 2 40 ? 31.235 -2.022 87.231 1.00 27.98 174 LYS B CA 1
ATOM 2365 C C . LYS F 2 40 ? 32.045 -2.592 86.068 1.00 27.54 174 LYS B C 1
ATOM 2366 O O . LYS F 2 40 ? 33.269 -2.659 86.133 1.00 27.48 174 LYS B O 1
ATOM 2380 N N . ILE F 2 42 ? 32.087 -1.317 82.990 1.00 27.58 176 ILE B N 1
ATOM 2381 C CA . ILE F 2 42 ? 32.661 -0.183 82.288 1.00 27.99 176 ILE B CA 1
ATOM 2382 C C . ILE F 2 42 ? 33.962 0.208 82.981 1.00 28.56 176 ILE B C 1
ATOM 2383 O O . ILE F 2 42 ? 34.947 0.561 82.335 1.00 29.40 176 ILE B O 1
ATOM 2388 N N . ALA F 2 43 ? 33.966 0.131 84.303 1.00 27.20 177 ALA B N 1
ATOM 2389 C CA . ALA F 2 43 ? 35.152 0.484 85.064 1.00 29.34 177 ALA B CA 1
ATOM 2390 C C . ALA F 2 43 ? 36.337 -0.438 84.757 1.00 29.37 177 ALA B C 1
ATOM 2391 O O . ALA F 2 43 ? 37.475 0.014 84.640 1.00 28.53 177 ALA B O 1
ATOM 2393 N N . ARG F 2 44 ? 36.072 -1.731 84.625 1.00 30.26 178 ARG B N 1
ATOM 2394 C CA . ARG F 2 44 ? 37.120 -2.694 84.332 1.00 31.41 178 ARG B CA 1
ATOM 2395 C C . ARG F 2 44 ? 37.579 -2.564 82.887 1.00 34.29 178 ARG B C 1
ATOM 2396 O O . ARG F 2 44 ? 38.773 -2.651 82.597 1.00 34.84 178 ARG B O 1
ATOM 2404 N N . ARG F 2 45 ? 36.635 -2.319 81.986 1.00 35.10 179 ARG B N 1
ATOM 2405 C CA . ARG F 2 45 ? 36.973 -2.179 80.574 1.00 36.29 179 ARG B CA 1
ATOM 2406 C C . ARG F 2 45 ? 37.854 -0.945 80.356 1.00 37.93 179 ARG B C 1
ATOM 2407 O O . ARG F 2 45 ? 38.768 -0.959 79.527 1.00 37.95 179 ARG B O 1
ATOM 2415 N N . LEU F 2 46 ? 37.578 0.110 81.119 1.00 38.77 180 LEU B N 1
ATOM 2416 C CA . LEU F 2 46 ? 38.304 1.371 81.014 1.00 39.51 180 LEU B CA 1
ATOM 2417 C C . LEU F 2 46 ? 39.463 1.504 82.004 1.00 40.04 180 LEU B C 1
ATOM 2418 O O . LEU F 2 46 ? 40.210 2.488 81.986 1.00 40.68 180 LEU B O 1
ATOM 2423 N N . ASP F 2 47 ? 39.616 0.504 82.860 1.00 40.19 181 ASP B N 1
ATOM 2424 C CA . ASP F 2 47 ? 40.676 0.507 83.855 1.00 40.62 181 ASP B CA 1
ATOM 2425 C C . ASP F 2 47 ? 40.626 1.732 84.793 1.00 39.26 181 ASP B C 1
ATOM 2426 O O . ASP F 2 47 ? 41.660 2.305 85.151 1.00 38.36 181 ASP B O 1
ATOM 2431 N N . ILE F 2 48 ? 39.419 2.143 85.172 1.00 36.55 182 ILE B N 1
ATOM 2432 C CA . ILE F 2 48 ? 39.244 3.249 86.111 1.00 34.51 182 ILE B CA 1
ATOM 2433 C C . ILE F 2 48 ? 38.284 2.715 87.165 1.00 32.51 182 ILE B C 1
ATOM 2434 O O . ILE F 2 48 ? 37.701 1.650 86.963 1.00 31.05 182 ILE B O 1
ATOM 2439 N N . THR F 2 49 ? 38.133 3.423 88.284 1.00 30.84 183 THR B N 1
ATOM 2440 C CA . THR F 2 49 ? 37.245 2.971 89.359 1.00 29.23 183 THR B CA 1
ATOM 2441 C C . THR F 2 49 ? 35.787 3.189 88.988 1.00 30.08 183 THR B C 1
ATOM 2442 O O . THR F 2 49 ? 35.472 4.024 88.145 1.00 30.50 183 THR B O 1
ATOM 2446 N N . GLU F 2 50 ? 34.893 2.437 89.624 1.00 30.09 184 GLU B N 1
ATOM 2447 C CA . GLU F 2 50 ? 33.470 2.584 89.356 1.00 29.43 184 GLU B CA 1
ATOM 2448 C C . GLU F 2 50 ? 33.020 3.997 89.729 1.00 28.40 184 GLU B C 1
ATOM 2449 O O . GLU F 2 50 ? 32.107 4.550 89.110 1.00 28.33 184 GLU B O 1
ATOM 2455 N N . SER F 2 51 ? 33.670 4.573 90.747 1.00 28.29 185 SER B N 1
ATOM 2456 C CA . SER F 2 51 ? 33.355 5.922 91.214 1.00 27.82 185 SER B CA 1
ATOM 2457 C C . SER F 2 51 ? 33.433 6.894 90.055 1.00 25.93 185 SER B C 1
ATOM 2458 O O . SER F 2 51 ? 32.491 7.623 89.792 1.00 25.29 185 SER B O 1
ATOM 2461 N N . THR F 2 52 ? 34.568 6.895 89.362 1.00 26.10 186 THR B N 1
ATOM 2462 C CA . THR F 2 52 ? 34.789 7.773 88.212 1.00 26.17 186 THR B CA 1
ATOM 2463 C C . THR F 2 52 ? 33.809 7.491 87.062 1.00 24.85 186 THR B C 1
ATOM 2464 O O . THR F 2 52 ? 33.348 8.410 86.370 1.00 25.55 186 THR B O 1
ATOM 2468 N N . VAL F 2 53 ? 33.492 6.217 86.860 1.00 24.27 187 VAL B N 1
ATOM 2469 C CA . VAL F 2 53 ? 32.537 5.856 85.827 1.00 23.34 187 VAL B CA 1
ATOM 2470 C C . VAL F 2 53 ? 31.208 6.544 86.142 1.00 23.09 187 VAL B C 1
ATOM 2471 O O . VAL F 2 53 ? 30.577 7.138 85.273 1.00 23.39 187 VAL B O 1
ATOM 2475 N N . LYS F 2 54 ? 30.787 6.479 87.401 1.00 21.22 188 LYS B N 1
ATOM 2476 C CA . LYS F 2 54 ? 29.511 7.081 87.792 1.00 21.92 188 LYS B CA 1
ATOM 2477 C C . LYS F 2 54 ? 29.479 8.584 87.563 1.00 20.26 188 LYS B C 1
ATOM 2478 O O . LYS F 2 54 ? 28.452 9.129 87.177 1.00 20.81 188 LYS B O 1
ATOM 2484 N N . VAL F 2 55 ? 30.609 9.243 87.796 1.00 22.69 189 VAL B N 1
ATOM 2485 C CA . VAL F 2 55 ? 30.707 10.678 87.594 1.00 20.71 189 VAL B CA 1
ATOM 2486 C C . VAL F 2 55 ? 30.506 11.005 86.114 1.00 22.39 189 VAL B C 1
ATOM 2487 O O . VAL F 2 55 ? 29.754 11.919 85.776 1.00 22.52 189 VAL B O 1
ATOM 2491 N N . HIS F 2 56 ? 31.153 10.249 85.227 1.00 22.73 190 HIS B N 1
ATOM 2492 C CA . HIS F 2 56 ? 30.975 10.456 83.784 1.00 23.71 190 HIS B CA 1
ATOM 2493 C C . HIS F 2 56 ? 29.538 10.189 83.333 1.00 22.69 190 HIS B C 1
ATOM 2494 O O . HIS F 2 56 ? 28.990 10.939 82.533 1.00 25.05 190 HIS B O 1
ATOM 2501 N N . VAL F 2 57 ? 28.931 9.118 83.842 1.00 24.56 191 VAL B N 1
ATOM 2502 C CA . VAL F 2 57 ? 27.550 8.779 83.492 1.00 23.21 191 VAL B CA 1
ATOM 2503 C C . VAL F 2 57 ? 26.639 9.941 83.875 1.00 24.64 191 VAL B C 1
ATOM 2504 O O . VAL F 2 57 ? 25.816 10.382 83.072 1.00 22.61 191 VAL B O 1
ATOM 2508 N N . LYS F 2 58 ? 26.807 10.414 85.114 1.00 23.67 192 LYS B N 1
ATOM 2509 C CA . LYS F 2 58 ? 26.038 11.515 85.705 1.00 24.88 192 LYS B CA 1
ATOM 2510 C C . LYS F 2 58 ? 26.169 12.792 84.869 1.00 25.70 192 LYS B C 1
ATOM 2511 O O . LYS F 2 58 ? 25.173 13.465 84.600 1.00 24.23 192 LYS B O 1
ATOM 2517 N N . HIS F 2 59 ? 27.392 13.117 84.453 1.00 25.27 193 HIS B N 1
ATOM 2518 C CA . HIS F 2 59 ? 27.634 14.305 83.646 1.00 26.27 193 HIS B CA 1
ATOM 2519 C C . HIS F 2 59 ? 26.988 14.148 82.289 1.00 26.23 193 HIS B C 1
ATOM 2520 O O . HIS F 2 59 ? 26.332 15.066 81.803 1.00 26.79 193 HIS B O 1
ATOM 2535 N N . LEU F 2 61 ? 24.420 12.206 81.327 1.00 25.61 195 LEU B N 1
ATOM 2536 C CA . LEU F 2 61 ? 22.971 12.253 81.349 1.00 24.96 195 LEU B CA 1
ATOM 2537 C C . LEU F 2 61 ? 22.462 13.693 81.434 1.00 26.61 195 LEU B C 1
ATOM 2538 O O . LEU F 2 61 ? 21.557 14.076 80.687 1.00 25.85 195 LEU B O 1
ATOM 2543 N N . LYS F 2 62 ? 23.046 14.507 82.313 1.00 26.51 196 LYS B N 1
ATOM 2544 C CA . LYS F 2 62 ? 22.592 15.885 82.443 1.00 29.44 196 LYS B CA 1
ATOM 2545 C C . LYS F 2 62 ? 22.797 16.667 81.153 1.00 31.09 196 LYS B C 1
ATOM 2546 O O . LYS F 2 62 ? 21.893 17.355 80.679 1.00 30.55 196 LYS B O 1
ATOM 2552 N N . LYS F 2 63 ? 23.989 16.552 80.580 1.00 31.85 197 LYS B N 1
ATOM 2553 C CA . LYS F 2 63 ? 24.309 17.251 79.346 1.00 34.74 197 LYS B CA 1
ATOM 2554 C C . LYS F 2 63 ? 23.454 16.817 78.153 1.00 35.22 197 LYS B C 1
ATOM 2555 O O . LYS F 2 63 ? 23.170 17.610 77.261 1.00 37.16 197 LYS B O 1
ATOM 2569 N N . LYS F 2 65 ? 20.373 15.550 78.530 1.00 33.06 199 LYS B N 1
ATOM 2570 C CA . LYS F 2 65 ? 18.979 15.578 78.954 1.00 33.40 199 LYS B CA 1
ATOM 2571 C C . LYS F 2 65 ? 18.298 14.216 78.849 1.00 32.49 199 LYS B C 1
ATOM 2572 O O . LYS F 2 65 ? 17.173 14.105 78.352 1.00 31.48 199 LYS B O 1
ATOM 2578 N N . LEU F 2 66 ? 18.998 13.184 79.311 1.00 30.98 200 LEU B N 1
ATOM 2579 C CA . LEU F 2 66 ? 18.487 11.818 79.315 1.00 28.99 200 LEU B CA 1
ATOM 2580 C C . LEU F 2 66 ? 18.162 11.509 80.772 1.00 27.97 200 LEU B C 1
ATOM 2581 O O . LEU F 2 66 ? 18.868 11.954 81.676 1.00 26.41 200 LEU B O 1
ATOM 2586 N N . LYS F 2 67 ? 17.096 10.747 80.994 1.00 25.86 201 LYS B N 1
ATOM 2587 C CA . LYS F 2 67 ? 16.638 10.424 82.342 1.00 26.01 201 LYS B CA 1
ATOM 2588 C C . LYS F 2 67 ? 17.285 9.204 82.976 1.00 25.48 201 LYS B C 1
ATOM 2589 O O . LYS F 2 67 ? 17.243 9.032 84.194 1.00 26.01 201 LYS B O 1
ATOM 2595 N N . SER F 2 68 ? 17.878 8.355 82.145 1.00 23.88 202 SER B N 1
ATOM 2596 C CA . SER F 2 68 ? 18.531 7.147 82.629 1.00 22.59 202 SER B CA 1
ATOM 2597 C C . SER F 2 68 ? 19.477 6.585 81.588 1.00 23.01 202 SER B C 1
ATOM 2598 O O . SER F 2 68 ? 19.439 6.980 80.425 1.00 25.01 202 SER B O 1
ATOM 2601 N N . ARG F 2 69 ? 20.324 5.654 82.015 1.00 22.15 203 ARG B N 1
ATOM 2602 C CA . ARG F 2 69 ? 21.274 5.017 81.115 1.00 22.25 203 ARG B CA 1
ATOM 2603 C C . ARG F 2 69 ? 20.532 4.222 80.040 1.00 22.77 203 ARG B C 1
ATOM 2604 O O . ARG F 2 69 ? 21.088 3.945 78.972 1.00 22.50 203 ARG B O 1
ATOM 2612 N N . VAL F 2 70 ? 19.285 3.840 80.310 1.00 23.01 204 VAL B N 1
ATOM 2613 C CA . VAL F 2 70 ? 18.518 3.096 79.307 1.00 24.32 204 VAL B CA 1
ATOM 2614 C C . VAL F 2 70 ? 18.105 4.028 78.162 1.00 25.90 204 VAL B C 1
ATOM 2615 O O . VAL F 2 70 ? 18.164 3.642 76.998 1.00 26.69 204 VAL B O 1
ATOM 2619 N N . GLU F 2 71 ? 17.668 5.247 78.488 1.00 27.30 205 GLU B N 1
ATOM 2620 C CA . GLU F 2 71 ? 17.308 6.224 77.455 1.00 26.28 205 GLU B CA 1
ATOM 2621 C C . GLU F 2 71 ? 18.565 6.492 76.638 1.00 26.42 205 GLU B C 1
ATOM 2622 O O . GLU F 2 71 ? 18.513 6.568 75.406 1.00 25.15 205 GLU B O 1
ATOM 2628 N N . ALA F 2 72 ? 19.694 6.641 77.331 1.00 24.82 206 ALA B N 1
ATOM 2629 C CA . ALA F 2 72 ? 20.968 6.883 76.658 1.00 26.19 206 ALA B CA 1
ATOM 2630 C C . ALA F 2 72 ? 21.279 5.777 75.646 1.00 26.04 206 ALA B C 1
ATOM 2631 O O . ALA F 2 72 ? 21.732 6.046 74.533 1.00 25.21 206 ALA B O 1
ATOM 2633 N N . ALA F 2 73 ? 21.018 4.532 76.040 1.00 26.41 207 ALA B N 1
ATOM 2634 C CA . ALA F 2 73 ? 21.279 3.376 75.185 1.00 27.19 207 ALA B CA 1
ATOM 2635 C C . ALA F 2 73 ? 20.319 3.326 74.003 1.00 28.78 207 ALA B C 1
ATOM 2636 O O . ALA F 2 73 ? 20.733 3.082 72.866 1.00 28.52 207 ALA B O 1
ATOM 2638 N N . VAL F 2 74 ? 19.040 3.555 74.269 1.00 28.71 208 VAL B N 1
ATOM 2639 C CA . VAL F 2 74 ? 18.052 3.540 73.204 1.00 30.43 208 VAL B CA 1
ATOM 2640 C C . VAL F 2 74 ? 18.323 4.672 72.206 1.00 32.46 208 VAL B C 1
ATOM 2641 O O . VAL F 2 74 ? 18.308 4.453 70.996 1.00 33.52 208 VAL B O 1
ATOM 2645 N N . TRP F 2 75 ? 18.582 5.876 72.718 1.00 33.76 209 TRP B N 1
ATOM 2646 C CA . TRP F 2 75 ? 18.887 7.049 71.894 1.00 34.83 209 TRP B CA 1
ATOM 2647 C C . TRP F 2 75 ? 20.037 6.730 70.937 1.00 36.07 209 TRP B C 1
ATOM 2648 O O . TRP F 2 75 ? 19.939 6.952 69.726 1.00 36.94 209 TRP B O 1
ATOM 2659 N N . VAL F 2 76 ? 21.129 6.208 71.480 1.00 35.50 210 VAL B N 1
ATOM 2660 C CA . VAL F 2 76 ? 22.283 5.858 70.661 1.00 35.07 210 VAL B CA 1
ATOM 2661 C C . VAL F 2 76 ? 21.929 4.916 69.503 1.00 38.59 210 VAL B C 1
ATOM 2662 O O . VAL F 2 76 ? 22.461 5.049 68.396 1.00 37.10 210 VAL B O 1
ATOM 2666 N N . HIS F 2 77 ? 21.037 3.960 69.761 1.00 40.32 211 HIS B N 1
ATOM 2667 C CA . HIS F 2 77 ? 20.647 3.009 68.730 1.00 42.58 211 HIS B CA 1
ATOM 2668 C C . HIS F 2 77 ? 19.662 3.581 67.737 1.00 45.22 211 HIS B C 1
ATOM 2669 O O . HIS F 2 77 ? 19.761 3.314 66.544 1.00 46.68 211 HIS B O 1
ATOM 2676 N N . GLN F 2 78 ? 18.713 4.369 68.224 1.00 48.26 212 GLN B N 1
ATOM 2677 C CA . GLN F 2 78 ? 17.723 4.979 67.350 1.00 51.55 212 GLN B CA 1
ATOM 2678 C C . GLN F 2 78 ? 18.343 6.010 66.410 1.00 53.35 212 GLN B C 1
ATOM 2679 O O . GLN F 2 78 ? 18.115 5.971 65.203 1.00 53.34 212 GLN B O 1
ATOM 2685 N N . GLU F 2 79 ? 19.128 6.932 66.958 1.00 54.84 213 GLU B N 1
ATOM 2686 C CA . GLU F 2 79 ? 19.755 7.955 66.135 1.00 56.74 213 GLU B CA 1
ATOM 2687 C C . GLU F 2 79 ? 21.104 7.507 65.589 1.00 57.45 213 GLU B C 1
ATOM 2688 O O . GLU F 2 79 ? 21.835 8.299 64.992 1.00 57.03 213 GLU B O 1
ATOM 2694 N N . ARG F 2 80 ? 21.425 6.233 65.790 1.00 58.14 214 ARG B N 1
ATOM 2695 C CA . ARG F 2 80 ? 22.683 5.677 65.312 1.00 59.88 214 ARG B CA 1
ATOM 2696 C C . ARG F 2 80 ? 23.847 6.624 65.574 1.00 60.18 214 ARG B C 1
ATOM 2697 O O . ARG F 2 80 ? 24.659 6.863 64.682 1.00 60.48 214 ARG B O 1
ATOM 2705 N N . ILE F 2 81 ? 23.924 7.156 66.794 1.00 60.25 215 ILE B N 1
ATOM 2706 C CA . ILE F 2 81 ? 24.985 8.088 67.179 1.00 60.77 215 ILE B CA 1
ATOM 2707 C C . ILE F 2 81 ? 26.378 7.581 66.840 1.00 60.98 215 ILE B C 1
ATOM 2708 O O . ILE F 2 81 ? 27.237 8.346 66.400 1.00 60.94 215 ILE B O 1
ATOM 2713 N N . PHE F 2 82 ? 26.599 6.292 67.054 1.00 61.51 216 PHE B N 1
ATOM 2714 C CA . PHE F 2 82 ? 27.895 5.695 66.771 1.00 62.36 216 PHE B CA 1
ATOM 2715 C C . PHE F 2 82 ? 27.800 4.653 65.658 1.00 63.42 216 PHE B C 1
ATOM 2716 O O . PHE F 2 82 ? 26.666 4.393 65.189 1.00 63.73 216 PHE B O 1
ATOM 2725 N N . GLU G 2 16 ? 58.894 4.401 28.347 1.00 68.73 150 GLU E N 1
ATOM 2726 C CA . GLU G 2 16 ? 57.659 3.574 28.217 1.00 68.01 150 GLU E CA 1
ATOM 2727 C C . GLU G 2 16 ? 56.676 4.000 29.296 1.00 66.56 150 GLU E C 1
ATOM 2728 O O . GLU G 2 16 ? 56.632 3.413 30.381 1.00 66.90 150 GLU E O 1
ATOM 2734 N N . ARG G 2 17 ? 55.893 5.032 28.990 1.00 64.50 151 ARG E N 1
ATOM 2735 C CA . ARG G 2 17 ? 54.913 5.560 29.933 1.00 61.90 151 ARG E CA 1
ATOM 2736 C C . ARG G 2 17 ? 53.463 5.323 29.508 1.00 60.77 151 ARG E C 1
ATOM 2737 O O . ARG G 2 17 ? 52.717 4.630 30.201 1.00 61.19 151 ARG E O 1
ATOM 2745 N N . ASP G 2 18 ? 53.070 5.907 28.380 1.00 58.28 152 ASP E N 1
ATOM 2746 C CA . ASP G 2 18 ? 51.716 5.755 27.844 1.00 55.86 152 ASP E CA 1
ATOM 2747 C C . ASP G 2 18 ? 50.668 6.368 28.756 1.00 53.39 152 ASP E C 1
ATOM 2748 O O . ASP G 2 18 ? 50.293 5.790 29.778 1.00 52.39 152 ASP E O 1
ATOM 2753 N N . VAL G 2 19 ? 50.181 7.535 28.360 1.00 51.54 153 VAL E N 1
ATOM 2754 C CA . VAL G 2 19 ? 49.192 8.260 29.137 1.00 50.17 153 VAL E CA 1
ATOM 2755 C C . VAL G 2 19 ? 47.864 7.535 29.235 1.00 49.18 153 VAL E C 1
ATOM 2756 O O . VAL G 2 19 ? 47.073 7.797 30.138 1.00 47.43 153 VAL E O 1
ATOM 2760 N N . ASN G 2 20 ? 47.622 6.624 28.303 1.00 48.73 154 ASN E N 1
ATOM 2761 C CA . ASN G 2 20 ? 46.383 5.865 28.286 1.00 48.53 154 ASN E CA 1
ATOM 2762 C C . ASN G 2 20 ? 46.280 4.940 29.491 1.00 46.87 154 ASN E C 1
ATOM 2763 O O . ASN G 2 20 ? 45.208 4.416 29.782 1.00 45.77 154 ASN E O 1
ATOM 2768 N N . GLN G 2 21 ? 47.399 4.726 30.176 1.00 46.19 155 GLN E N 1
ATOM 2769 C CA . GLN G 2 21 ? 47.424 3.865 31.356 1.00 45.08 155 GLN E CA 1
ATOM 2770 C C . GLN G 2 21 ? 46.769 4.555 32.550 1.00 42.72 155 GLN E C 1
ATOM 2771 O O . GLN G 2 21 ? 46.392 3.903 33.524 1.00 42.08 155 GLN E O 1
ATOM 2777 N N . LEU G 2 22 ? 46.643 5.876 32.472 1.00 40.25 156 LEU E N 1
ATOM 2778 C CA . LEU G 2 22 ? 46.039 6.661 33.544 1.00 38.32 156 LEU E CA 1
ATOM 2779 C C . LEU G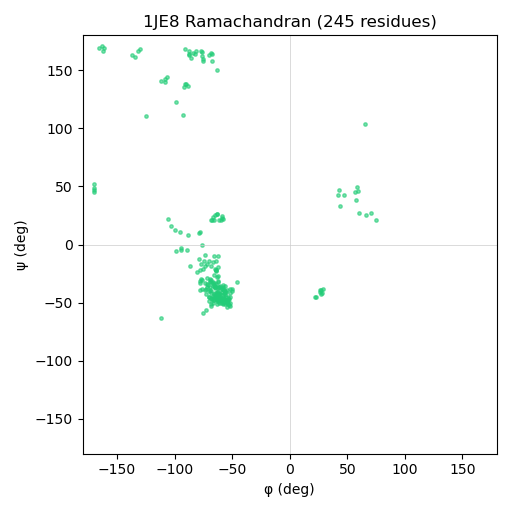 2 22 ? 44.516 6.644 33.448 1.00 38.09 156 LEU E C 1
ATOM 2780 O O . LEU G 2 22 ? 43.947 6.274 32.419 1.00 37.06 156 LEU E O 1
ATOM 2785 N N . THR G 2 23 ? 43.859 7.039 34.531 1.00 37.32 157 THR E N 1
ATOM 2786 C CA . THR G 2 23 ? 42.407 7.101 34.551 1.00 37.18 157 THR E CA 1
ATOM 2787 C C . THR G 2 23 ? 42.046 8.492 34.019 1.00 38.17 157 THR E C 1
ATOM 2788 O O . THR G 2 23 ? 42.910 9.363 33.888 1.00 38.17 157 THR E O 1
ATOM 2792 N N . PRO G 2 24 ? 40.774 8.711 33.679 1.00 37.31 158 PRO E N 1
ATOM 2793 C CA . PRO G 2 24 ? 40.343 10.013 33.172 1.00 36.94 158 PRO E CA 1
ATOM 2794 C C . PRO G 2 24 ? 40.749 11.148 34.110 1.00 36.21 158 PRO E C 1
ATOM 2795 O O . PRO G 2 24 ? 41.368 12.110 33.665 1.00 35.86 158 PRO E O 1
ATOM 2799 N N . ARG G 2 25 ? 40.400 11.029 35.397 1.00 33.50 159 ARG E N 1
ATOM 2800 C CA . ARG G 2 25 ? 40.739 12.041 36.405 1.00 31.82 159 ARG E CA 1
ATOM 2801 C C . ARG G 2 25 ? 42.238 12.288 36.471 1.00 30.54 159 ARG E C 1
ATOM 2802 O O . ARG G 2 25 ? 42.683 13.424 36.618 1.00 30.58 159 ARG E O 1
ATOM 2810 N N . GLU G 2 26 ? 43.015 11.216 36.396 1.00 29.80 160 GLU E N 1
ATOM 2811 C CA . GLU G 2 26 ? 44.457 11.341 36.409 1.00 30.41 160 GLU E CA 1
ATOM 2812 C C . GLU G 2 26 ? 44.936 12.146 35.195 1.00 30.73 160 GLU E C 1
ATOM 2813 O O . GLU G 2 26 ? 45.931 12.864 35.271 1.00 29.14 160 GLU E O 1
ATOM 2819 N N . ARG G 2 27 ? 44.229 12.043 34.072 1.00 31.06 161 ARG E N 1
ATOM 2820 C CA . ARG G 2 27 ? 44.631 12.805 32.896 1.00 33.88 161 ARG E CA 1
ATOM 2821 C C . ARG G 2 27 ? 44.183 14.246 33.072 1.00 32.90 161 ARG E C 1
ATOM 2822 O O . ARG G 2 27 ? 44.840 15.167 32.580 1.00 33.05 161 ARG E O 1
ATOM 2830 N N . ASP G 2 28 ? 43.071 14.450 33.773 1.00 31.95 162 ASP E N 1
ATOM 2831 C CA . ASP G 2 28 ? 42.610 15.817 34.033 1.00 32.22 162 ASP E CA 1
ATOM 2832 C C . ASP G 2 28 ? 43.659 16.566 34.880 1.00 32.64 162 ASP E C 1
ATOM 2833 O O . ASP G 2 28 ? 44.006 17.721 34.594 1.00 32.22 162 ASP E O 1
ATOM 2838 N N . ILE G 2 29 ? 44.130 15.917 35.949 1.00 32.13 163 ILE E N 1
ATOM 2839 C CA . ILE G 2 29 ? 45.134 16.514 36.826 1.00 31.97 163 ILE E CA 1
ATOM 2840 C C . ILE G 2 29 ? 46.440 16.737 36.053 1.00 30.60 163 ILE E C 1
ATOM 2841 O O . ILE G 2 29 ? 47.045 17.799 36.157 1.00 29.68 163 ILE E O 1
ATOM 2846 N N . LEU G 2 30 ? 46.874 15.750 35.269 1.00 30.42 164 LEU E N 1
ATOM 2847 C CA . LEU G 2 30 ? 48.109 15.897 34.500 1.00 28.82 164 LEU E CA 1
ATOM 2848 C C . LEU G 2 30 ? 48.040 17.107 33.560 1.00 29.79 164 LEU E C 1
ATOM 2849 O O . LEU G 2 30 ? 48.973 17.918 33.502 1.00 27.71 164 LEU E O 1
ATOM 2854 N N . LYS G 2 31 ? 46.941 17.242 32.824 1.00 29.35 165 LYS E N 1
ATOM 2855 C CA . LYS G 2 31 ? 46.809 18.372 31.910 1.00 29.91 165 LYS E CA 1
ATOM 2856 C C . LYS G 2 31 ? 46.974 19.691 32.656 1.00 29.17 165 LYS E C 1
ATOM 2857 O O . LYS G 2 31 ? 47.651 20.605 32.188 1.00 28.52 165 LYS E O 1
ATOM 2863 N N . LEU G 2 32 ? 46.350 19.787 33.827 1.00 27.81 166 LEU E N 1
ATOM 2864 C CA . LEU G 2 32 ? 46.445 20.997 34.618 1.00 27.50 166 LEU E CA 1
ATOM 2865 C C . LEU G 2 32 ? 47.854 21.203 35.193 1.00 26.84 166 LEU E C 1
ATOM 2866 O O . LEU G 2 32 ? 48.327 22.333 35.271 1.00 27.15 166 LEU E O 1
ATOM 2871 N N . ILE G 2 33 ? 48.518 20.117 35.590 1.00 27.33 167 ILE E N 1
ATOM 2872 C CA . ILE G 2 33 ? 49.882 20.190 36.111 1.00 26.00 167 ILE E CA 1
ATOM 2873 C C . ILE G 2 33 ? 50.743 20.794 34.997 1.00 26.82 167 ILE E C 1
ATOM 2874 O O . ILE G 2 33 ? 51.529 21.718 35.232 1.00 26.61 167 ILE E O 1
ATOM 2879 N N . ALA G 2 34 ? 50.585 20.261 33.785 1.00 27.27 168 ALA E N 1
ATOM 2880 C CA . ALA G 2 34 ? 51.339 20.726 32.626 1.00 27.84 168 ALA E CA 1
ATOM 2881 C C . ALA G 2 34 ? 51.040 22.182 32.288 1.00 28.80 168 ALA E C 1
ATOM 2882 O O . ALA G 2 34 ? 51.701 22.786 31.445 1.00 28.30 168 ALA E O 1
ATOM 2884 N N . GLN G 2 35 ? 50.026 22.745 32.927 1.00 28.89 169 GLN E N 1
ATOM 2885 C CA . GLN G 2 35 ? 49.705 24.137 32.690 1.00 31.19 169 GLN E CA 1
ATOM 2886 C C . GLN G 2 35 ? 50.153 24.929 33.904 1.00 30.80 169 GLN E C 1
ATOM 2887 O O . GLN G 2 35 ? 49.639 26.009 34.164 1.00 31.63 169 GLN E O 1
ATOM 2893 N N . GLY G 2 36 ? 51.094 24.337 34.652 1.00 30.10 170 GLY E N 1
ATOM 2894 C CA . GLY G 2 36 ? 51.693 24.935 35.844 1.00 29.89 170 GLY E CA 1
ATOM 2895 C C . GLY G 2 36 ? 50.851 25.314 37.052 1.00 28.02 170 GLY E C 1
ATOM 2896 O O . GLY G 2 36 ? 51.211 26.217 37.806 1.00 28.10 170 GLY E O 1
ATOM 2897 N N . LEU G 2 37 ? 49.736 24.630 37.256 1.00 27.62 171 LEU E N 1
ATOM 2898 C CA . LEU G 2 37 ? 48.871 24.945 38.381 1.00 25.82 171 LEU E CA 1
ATOM 2899 C C . LEU G 2 37 ? 49.217 24.150 39.636 1.00 24.85 171 LEU E C 1
ATOM 2900 O O . LEU G 2 37 ? 49.514 22.959 39.565 1.00 23.11 171 LEU E O 1
ATOM 2905 N N . PRO G 2 38 ? 49.204 24.806 40.805 1.00 24.23 172 PRO E N 1
ATOM 2906 C CA . PRO G 2 38 ? 49.503 24.105 42.058 1.00 23.43 172 PRO E CA 1
ATOM 2907 C C . PRO G 2 38 ? 48.257 23.291 42.442 1.00 24.23 172 PRO E C 1
ATOM 2908 O O . PRO G 2 38 ? 47.174 23.515 41.893 1.00 25.13 172 PRO E O 1
ATOM 2912 N N . ASN G 2 39 ? 48.387 22.367 43.393 1.00 24.22 173 ASN E N 1
ATOM 2913 C CA . ASN G 2 39 ? 47.244 21.540 43.805 1.00 23.35 173 ASN E CA 1
ATOM 2914 C C . ASN G 2 39 ? 45.974 22.325 44.171 1.00 25.40 173 ASN E C 1
ATOM 2915 O O . ASN G 2 39 ? 44.870 21.965 43.757 1.00 24.83 173 ASN E O 1
ATOM 2920 N N . LYS G 2 40 ? 46.127 23.392 44.949 1.00 27.21 174 LYS E N 1
ATOM 2921 C CA . LYS G 2 40 ? 44.992 24.205 45.379 1.00 29.11 174 LYS E CA 1
ATOM 2922 C C . LYS G 2 40 ? 44.207 24.768 44.208 1.00 29.37 174 LYS E C 1
ATOM 2923 O O . LYS G 2 40 ? 42.978 24.812 44.235 1.00 29.99 174 LYS E O 1
ATOM 2937 N N . ILE G 2 42 ? 44.189 23.515 41.098 1.00 27.37 176 ILE E N 1
ATOM 2938 C CA . ILE G 2 42 ? 43.597 22.395 40.386 1.00 27.67 176 ILE E CA 1
ATOM 2939 C C . ILE G 2 42 ? 42.281 22.011 41.069 1.00 28.44 176 ILE E C 1
ATOM 2940 O O . ILE G 2 42 ? 41.273 21.739 40.413 1.00 27.35 176 ILE E O 1
ATOM 2945 N N . ALA G 2 43 ? 42.296 22.011 42.398 1.00 27.23 177 ALA E N 1
ATOM 2946 C CA . ALA G 2 43 ? 41.110 21.662 43.163 1.00 29.98 177 ALA E CA 1
ATOM 2947 C C . ALA G 2 43 ? 39.936 22.574 42.822 1.00 30.31 177 ALA E C 1
ATOM 2948 O O . ALA G 2 43 ? 38.810 22.116 42.649 1.00 30.76 177 ALA E O 1
ATOM 2950 N N . ARG G 2 44 ? 40.209 23.870 42.709 1.00 30.93 178 ARG E N 1
ATOM 2951 C CA . ARG G 2 44 ? 39.187 24.861 42.381 1.00 32.42 178 ARG E CA 1
ATOM 2952 C C . ARG G 2 44 ? 38.700 24.729 40.938 1.00 34.21 178 ARG E C 1
ATOM 2953 O O . ARG G 2 44 ? 37.505 24.853 40.665 1.00 35.69 178 ARG E O 1
ATOM 2961 N N . ARG G 2 45 ? 39.620 24.451 40.024 1.00 34.35 179 ARG E N 1
ATOM 2962 C CA . ARG G 2 45 ? 39.263 24.312 38.618 1.00 34.45 179 ARG E CA 1
ATOM 2963 C C . ARG G 2 45 ? 38.380 23.084 38.367 1.00 35.21 179 ARG E C 1
ATOM 2964 O O . ARG G 2 45 ? 37.525 23.088 37.476 1.00 35.02 179 ARG E O 1
ATOM 2972 N N . LEU G 2 46 ? 38.599 22.036 39.155 1.00 35.47 180 LEU E N 1
ATOM 2973 C CA . LEU G 2 46 ? 37.841 20.795 39.017 1.00 35.26 180 LEU E CA 1
ATOM 2974 C C . LEU G 2 46 ? 36.697 20.698 40.031 1.00 35.64 180 LEU E C 1
ATOM 2975 O O . LEU G 2 46 ? 35.889 19.771 39.994 1.00 35.23 180 LEU E O 1
ATOM 2980 N N . ASP G 2 47 ? 36.637 21.668 40.934 1.00 36.70 181 ASP E N 1
ATOM 2981 C CA . ASP G 2 47 ? 35.611 21.708 41.964 1.00 37.93 181 ASP E CA 1
ATOM 2982 C C . ASP G 2 47 ? 35.627 20.461 42.871 1.00 36.82 181 ASP E C 1
ATOM 2983 O O . ASP G 2 47 ? 34.588 19.857 43.148 1.00 36.70 181 ASP E O 1
ATOM 2988 N N . ILE G 2 48 ? 36.818 20.071 43.317 1.00 35.09 182 ILE E N 1
ATOM 2989 C CA . ILE G 2 48 ? 36.986 18.934 44.222 1.00 33.84 182 ILE E CA 1
ATOM 2990 C C . ILE G 2 48 ? 37.955 19.453 45.263 1.00 32.70 182 ILE E C 1
ATOM 2991 O O . ILE G 2 48 ? 38.632 20.444 45.007 1.00 32.74 182 ILE E O 1
ATOM 2996 N N . THR G 2 49 ? 38.028 18.808 46.424 1.00 31.13 183 THR E N 1
ATOM 2997 C CA . THR G 2 49 ? 38.934 19.264 47.481 1.00 30.11 183 THR E CA 1
ATOM 2998 C C . THR G 2 49 ? 40.391 19.085 47.075 1.00 30.99 183 THR E C 1
ATOM 2999 O O . THR G 2 49 ? 40.692 18.351 46.138 1.00 32.51 183 THR E O 1
ATOM 3003 N N . GLU G 2 50 ? 41.300 19.743 47.790 1.00 30.76 184 GLU E N 1
ATOM 3004 C CA . GLU G 2 50 ? 42.720 19.631 47.481 1.00 29.97 184 GLU E CA 1
ATOM 3005 C C . GLU G 2 50 ? 43.192 18.224 47.823 1.00 29.47 184 GLU E C 1
ATOM 3006 O O . GLU G 2 50 ? 44.081 17.678 47.161 1.00 29.88 184 GLU E O 1
ATOM 3012 N N . SER G 2 51 ? 42.583 17.642 48.858 1.00 27.47 185 SER E N 1
ATOM 3013 C CA . SER G 2 51 ? 42.917 16.296 49.304 1.00 27.15 185 SER E CA 1
ATOM 3014 C C . SER G 2 51 ? 42.820 15.334 48.142 1.00 26.25 185 SER E C 1
ATOM 3015 O O . SER G 2 51 ? 43.739 14.570 47.899 1.00 26.69 185 SER E O 1
ATOM 3018 N N . THR G 2 52 ? 41.693 15.370 47.429 1.00 25.83 186 THR E N 1
ATOM 3019 C CA . THR G 2 52 ? 41.466 14.475 46.291 1.00 26.30 186 THR E CA 1
ATOM 3020 C C . THR G 2 52 ? 42.444 14.733 45.132 1.00 25.05 186 THR E C 1
ATOM 3021 O O . THR G 2 52 ? 42.883 13.808 44.433 1.00 28.06 186 THR E O 1
ATOM 3025 N N . VAL G 2 53 ? 42.788 15.995 44.921 1.00 25.02 187 VAL E N 1
ATOM 3026 C CA . VAL G 2 53 ? 43.739 16.319 43.875 1.00 24.42 187 VAL E CA 1
ATOM 3027 C C . VAL G 2 53 ? 45.062 15.656 44.236 1.00 23.96 187 VAL E C 1
ATOM 3028 O O . VAL G 2 53 ? 45.706 15.020 43.400 1.00 24.62 187 VAL E O 1
ATOM 3032 N N . LYS G 2 54 ? 45.469 15.791 45.494 1.00 23.09 188 LYS E N 1
ATOM 3033 C CA . LYS G 2 54 ? 46.731 15.192 45.926 1.00 23.71 188 LYS E CA 1
ATOM 3034 C C . LYS G 2 54 ? 46.747 13.680 45.701 1.00 22.40 188 LYS E C 1
ATOM 3035 O O . LYS G 2 54 ? 47.765 13.125 45.310 1.00 22.29 188 LYS E O 1
ATOM 3041 N N . VAL G 2 55 ? 45.613 13.025 45.931 1.00 24.82 189 VAL E N 1
ATOM 3042 C CA . VAL G 2 55 ? 45.504 11.582 45.727 1.00 23.49 189 VAL E CA 1
ATOM 3043 C C . VAL G 2 55 ? 45.699 11.244 44.249 1.00 24.00 189 VAL E C 1
ATOM 3044 O O . VAL G 2 55 ? 46.441 10.326 43.908 1.00 23.43 189 VAL E O 1
ATOM 3048 N N . HIS G 2 56 ? 45.045 11.995 43.367 1.00 24.71 190 HIS E N 1
ATOM 3049 C CA . HIS G 2 56 ? 45.201 11.751 41.938 1.00 25.12 190 HIS E CA 1
ATOM 3050 C C . HIS G 2 56 ? 46.642 11.988 41.518 1.00 24.83 190 HIS E C 1
ATOM 3051 O O . HIS G 2 56 ? 47.195 11.207 40.755 1.00 25.51 190 HIS E O 1
ATOM 3058 N N . VAL G 2 57 ? 47.255 13.055 42.035 1.00 26.06 191 VAL E N 1
ATOM 3059 C CA . VAL G 2 57 ? 48.640 13.374 41.698 1.00 23.98 191 VAL E CA 1
ATOM 3060 C C . VAL G 2 57 ? 49.594 12.234 42.034 1.00 25.30 191 VAL E C 1
ATOM 3061 O O . VAL G 2 57 ? 50.364 11.833 41.165 1.00 24.35 191 VAL E O 1
ATOM 3065 N N . LYS G 2 58 ? 49.553 11.701 43.261 1.00 23.79 192 LYS E N 1
ATOM 3066 C CA . LYS G 2 58 ? 50.472 10.620 43.628 1.00 24.66 192 LYS E CA 1
ATOM 3067 C C . LYS G 2 58 ? 50.217 9.330 42.834 1.00 25.49 192 LYS E C 1
ATOM 3068 O O . LYS G 2 58 ? 51.151 8.590 42.515 1.00 24.39 192 LYS E O 1
ATOM 3074 N N . HIS G 2 59 ? 48.958 9.068 42.493 1.00 26.25 193 HIS E N 1
ATOM 3075 C CA . HIS G 2 59 ? 48.634 7.881 41.715 1.00 26.08 193 HIS E CA 1
ATOM 3076 C C . HIS G 2 59 ? 49.266 8.033 40.346 1.00 27.17 193 HIS E C 1
ATOM 3077 O O . HIS G 2 59 ? 49.880 7.102 39.823 1.00 26.58 193 HIS E O 1
ATOM 3092 N N . LEU G 2 61 ? 51.837 10.012 39.400 1.00 25.48 195 LEU E N 1
ATOM 3093 C CA . LEU G 2 61 ? 53.286 9.959 39.420 1.00 25.81 195 LEU E CA 1
ATOM 3094 C C . LEU G 2 61 ? 53.790 8.516 39.512 1.00 27.64 195 LEU E C 1
ATOM 3095 O O . LEU G 2 61 ? 54.702 8.133 38.778 1.00 27.30 195 LEU E O 1
ATOM 3100 N N . LYS G 2 62 ? 53.206 7.708 40.393 1.00 27.62 196 LYS E N 1
ATOM 3101 C CA . LYS G 2 62 ? 53.660 6.333 40.534 1.00 30.93 196 LYS E CA 1
ATOM 3102 C C . LYS G 2 62 ? 53.452 5.544 39.249 1.00 31.86 196 LYS E C 1
ATOM 3103 O O . LYS G 2 62 ? 54.350 4.846 38.779 1.00 31.71 196 LYS E O 1
ATOM 3109 N N . LYS G 2 63 ? 52.262 5.661 38.677 1.00 32.69 197 LYS E N 1
ATOM 3110 C CA . LYS G 2 63 ? 51.944 4.952 37.447 1.00 35.07 197 LYS E CA 1
ATOM 3111 C C . LYS G 2 63 ? 52.805 5.375 36.251 1.00 35.63 197 LYS E C 1
ATOM 3112 O O . LYS G 2 63 ? 53.124 4.567 35.383 1.00 37.84 197 LYS E O 1
ATOM 3126 N N . LYS G 2 65 ? 55.842 6.649 36.627 1.00 33.59 199 LYS E N 1
ATOM 3127 C CA . LYS G 2 65 ? 57.227 6.633 37.094 1.00 33.82 199 LYS E CA 1
ATOM 3128 C C . LYS G 2 65 ? 57.922 7.986 36.936 1.00 33.31 199 LYS E C 1
ATOM 3129 O O . LYS G 2 65 ? 59.010 8.082 36.356 1.00 32.41 199 LYS E O 1
ATOM 3135 N N . LEU G 2 66 ? 57.277 9.032 37.447 1.00 31.67 200 LEU E N 1
ATOM 3136 C CA . LEU G 2 66 ? 57.811 10.390 37.397 1.00 28.85 200 LEU E CA 1
ATOM 3137 C C . LEU G 2 66 ? 58.142 10.758 38.834 1.00 27.90 200 LEU E C 1
ATOM 3138 O O . LEU G 2 66 ? 57.392 10.419 39.748 1.00 26.46 200 LEU E O 1
ATOM 3143 N N . LYS G 2 67 ? 59.259 11.455 39.021 1.00 26.40 201 LYS E N 1
ATOM 3144 C CA . LYS G 2 67 ? 59.740 11.833 40.348 1.00 27.56 201 LYS E CA 1
ATOM 3145 C C . LYS G 2 67 ? 59.031 13.018 40.998 1.00 26.55 201 LYS E C 1
ATOM 3146 O O . LYS G 2 67 ? 59.068 13.182 42.215 1.00 27.31 201 LYS E O 1
ATOM 3152 N N . SER G 2 68 ? 58.404 13.851 40.173 1.00 26.53 202 SER E N 1
ATOM 3153 C CA . SER G 2 68 ? 57.709 15.037 40.656 1.00 23.90 202 SER E CA 1
ATOM 3154 C C . SER G 2 68 ? 56.739 15.611 39.629 1.00 24.60 202 SER E C 1
ATOM 3155 O O . SER G 2 68 ? 56.720 15.193 38.474 1.00 26.67 202 SER E O 1
ATOM 3158 N N . ARG G 2 69 ? 55.938 16.580 40.053 1.00 23.00 203 ARG E N 1
ATOM 3159 C CA . ARG G 2 69 ? 54.994 17.202 39.144 1.00 23.75 203 ARG E CA 1
ATOM 3160 C C . ARG G 2 69 ? 55.753 17.969 38.063 1.00 24.32 203 ARG E C 1
ATOM 3161 O O . ARG G 2 69 ? 55.234 18.170 36.967 1.00 23.61 203 ARG E O 1
ATOM 3169 N N . VAL G 2 70 ? 56.971 18.409 38.365 1.00 24.49 204 VAL E N 1
ATOM 3170 C CA . VAL G 2 70 ? 57.742 19.142 37.367 1.00 26.31 204 VAL E CA 1
ATOM 3171 C C . VAL G 2 70 ? 58.149 18.216 36.227 1.00 26.79 204 VAL E C 1
ATOM 3172 O O . VAL G 2 70 ? 58.089 18.605 35.061 1.00 28.03 204 VAL E O 1
ATOM 3176 N N . GLU G 2 71 ? 58.574 16.996 36.567 1.00 27.26 205 GLU E N 1
ATOM 3177 C CA . GLU G 2 71 ? 58.940 15.998 35.562 1.00 26.48 205 GLU E CA 1
ATOM 3178 C C . GLU G 2 71 ? 57.707 15.727 34.721 1.00 27.83 205 GLU E C 1
ATOM 3179 O O . GLU G 2 71 ? 57.784 15.693 33.494 1.00 26.24 205 GLU E O 1
ATOM 3185 N N . ALA G 2 72 ? 56.568 15.539 35.391 1.00 27.08 206 ALA E N 1
ATOM 3186 C CA . ALA G 2 72 ? 55.300 15.304 34.708 1.00 28.13 206 ALA E CA 1
ATOM 3187 C C . ALA G 2 72 ? 54.978 16.431 33.729 1.00 28.02 206 ALA E C 1
ATOM 3188 O O . ALA G 2 72 ? 54.483 16.184 32.632 1.00 24.80 206 ALA E O 1
ATOM 3190 N N . ALA G 2 73 ? 55.258 17.668 34.129 1.00 28.03 207 ALA E N 1
ATOM 3191 C CA . ALA G 2 73 ? 54.997 18.827 33.284 1.00 29.01 207 ALA E CA 1
ATOM 3192 C C . ALA G 2 73 ? 55.940 18.892 32.071 1.00 29.97 207 ALA E C 1
ATOM 3193 O O . ALA G 2 73 ? 55.513 19.150 30.942 1.00 29.78 207 ALA E O 1
ATOM 3195 N N . VAL G 2 74 ? 57.225 18.657 32.308 1.00 29.57 208 VAL E N 1
ATOM 3196 C CA . VAL G 2 74 ? 58.196 18.705 31.228 1.00 32.14 208 VAL E CA 1
ATOM 3197 C C . VAL G 2 74 ? 57.910 17.575 30.242 1.00 33.46 208 VAL E C 1
ATOM 3198 O O . VAL G 2 74 ? 57.860 17.802 29.038 1.00 34.93 208 VAL E O 1
ATOM 3202 N N . TRP G 2 75 ? 57.704 16.367 30.769 1.00 35.04 209 TRP E N 1
ATOM 3203 C CA . TRP G 2 75 ? 57.404 15.180 29.968 1.00 35.62 209 TRP E CA 1
ATOM 3204 C C . TRP G 2 75 ? 56.249 15.455 29.017 1.00 37.16 209 TRP E C 1
ATOM 3205 O O . TRP G 2 75 ? 56.351 15.182 27.820 1.00 38.08 209 TRP E O 1
ATOM 3216 N N . VAL G 2 76 ? 55.152 15.995 29.546 1.00 36.76 210 VAL E N 1
ATOM 3217 C CA . VAL G 2 76 ? 53.977 16.312 28.733 1.00 37.06 210 VAL E CA 1
ATOM 3218 C C . VAL G 2 76 ? 54.322 17.262 27.582 1.00 39.43 210 VAL E C 1
ATOM 3219 O O . VAL G 2 76 ? 53.807 17.122 26.473 1.00 38.36 210 VAL E O 1
ATOM 3223 N N . HIS G 2 77 ? 55.185 18.235 27.852 1.00 40.86 211 HIS E N 1
ATOM 3224 C CA . HIS G 2 77 ? 55.567 19.197 26.829 1.00 42.57 211 HIS E CA 1
ATOM 3225 C C . HIS G 2 77 ? 56.553 18.632 25.830 1.00 44.83 211 HIS E C 1
ATOM 3226 O O . HIS G 2 77 ? 56.467 18.921 24.637 1.00 46.32 211 HIS E O 1
ATOM 3233 N N . GLN G 2 78 ? 57.484 17.815 26.308 1.00 46.91 212 GLN E N 1
ATOM 3234 C CA . GLN G 2 78 ? 58.464 17.201 25.425 1.00 49.79 212 GLN E CA 1
ATOM 3235 C C . GLN G 2 78 ? 57.821 16.177 24.492 1.00 51.77 212 GLN E C 1
ATOM 3236 O O . GLN G 2 78 ? 57.999 16.245 23.275 1.00 51.88 212 GLN E O 1
ATOM 3242 N N . GLU G 2 79 ? 57.081 15.228 25.057 1.00 53.00 213 GLU E N 1
ATOM 3243 C CA . GLU G 2 79 ? 56.414 14.208 24.257 1.00 54.96 213 GLU E CA 1
ATOM 3244 C C . GLU G 2 79 ? 55.158 14.771 23.606 1.00 55.82 213 GLU E C 1
ATOM 3245 O O . GLU G 2 79 ? 54.344 14.029 23.056 1.00 55.36 213 GLU E O 1
ATOM 3251 N N . ARG G 2 80 ? 55.011 16.089 23.671 1.00 56.47 214 ARG E N 1
ATOM 3252 C CA . ARG G 2 80 ? 53.860 16.768 23.093 1.00 58.60 214 ARG E CA 1
ATOM 3253 C C . ARG G 2 80 ? 52.526 16.083 23.364 1.00 59.26 214 ARG E C 1
ATOM 3254 O O . ARG G 2 80 ? 51.624 16.121 22.526 1.00 59.92 214 ARG E O 1
ATOM 3262 N N . ILE G 2 81 ? 52.405 15.455 24.530 1.00 59.90 215 ILE E N 1
ATOM 3263 C CA . ILE G 2 81 ? 51.165 14.785 24.914 1.00 60.21 215 ILE E CA 1
ATOM 3264 C C . ILE G 2 81 ? 50.090 15.864 25.009 1.00 61.04 215 ILE E C 1
ATOM 3265 O O . ILE G 2 81 ? 50.390 17.018 25.320 1.00 61.65 215 ILE E O 1
ATOM 3270 N N . PHE G 2 82 ? 48.844 15.496 24.733 1.00 61.68 216 PHE E N 1
ATOM 3271 C CA . PHE G 2 82 ? 47.738 16.450 24.785 1.00 63.04 216 PHE E CA 1
ATOM 3272 C C . PHE G 2 82 ? 47.886 17.544 23.722 1.00 64.04 216 PHE E C 1
ATOM 3273 O O . PHE G 2 82 ? 46.893 17.799 23.002 1.00 64.64 216 PHE E O 1
ATOM 3282 N N . ARG H 2 17 ? 58.576 39.387 29.859 1.00 62.88 151 ARG F N 1
ATOM 3283 C CA . ARG H 2 17 ? 59.077 37.975 29.866 1.00 62.35 151 ARG F CA 1
ATOM 3284 C C . ARG H 2 17 ? 60.390 37.894 29.101 1.00 61.74 151 ARG F C 1
ATOM 3285 O O . ARG H 2 17 ? 60.541 37.063 28.204 1.00 61.65 151 ARG F O 1
ATOM 3293 N N . ASP H 2 18 ? 61.341 38.753 29.456 1.00 60.53 152 ASP F N 1
ATOM 3294 C CA . ASP H 2 18 ? 62.631 38.782 28.769 1.00 59.27 152 ASP F CA 1
ATOM 3295 C C . ASP H 2 18 ? 63.625 37.887 29.484 1.00 57.14 152 ASP F C 1
ATOM 3296 O O . ASP H 2 18 ? 64.051 38.189 30.595 1.00 56.36 152 ASP F O 1
ATOM 3301 N N . VAL H 2 19 ? 63.998 36.788 28.841 1.00 55.53 153 VAL F N 1
ATOM 3302 C CA . VAL H 2 19 ? 64.931 35.844 29.437 1.00 53.94 153 VAL F CA 1
ATOM 3303 C C . VAL H 2 19 ? 66.324 36.432 29.467 1.00 53.39 153 VAL F C 1
ATOM 3304 O O . VAL H 2 19 ? 67.197 35.943 30.184 1.00 52.72 153 VAL F O 1
ATOM 3308 N N . ASN H 2 20 ? 66.527 37.482 28.683 1.00 52.83 154 ASN F N 1
ATOM 3309 C CA . ASN H 2 20 ? 67.821 38.138 28.616 1.00 52.41 154 ASN F CA 1
ATOM 3310 C C . ASN H 2 20 ? 68.023 39.017 29.828 1.00 50.53 154 ASN F C 1
ATOM 3311 O O . ASN H 2 20 ? 69.142 39.415 30.141 1.00 49.79 154 ASN F O 1
ATOM 3316 N N . GLN H 2 21 ? 66.929 39.318 30.512 1.00 49.42 155 GLN F N 1
ATOM 3317 C CA . GLN H 2 21 ? 66.996 40.142 31.704 1.00 48.87 155 GLN F CA 1
ATOM 3318 C C . GLN H 2 21 ? 67.595 39.374 32.873 1.00 46.90 155 GLN F C 1
ATOM 3319 O O . GLN H 2 21 ? 67.891 39.959 33.915 1.00 47.78 155 GLN F O 1
ATOM 3325 N N . LEU H 2 22 ? 67.778 38.067 32.699 1.00 43.66 156 LEU F N 1
ATOM 3326 C CA . LEU H 2 22 ? 68.341 37.230 33.756 1.00 40.68 156 LEU F CA 1
ATOM 3327 C C . LEU H 2 22 ? 69.858 37.222 33.677 1.00 40.14 156 LEU F C 1
ATOM 3328 O O . LEU H 2 22 ? 70.432 37.616 32.665 1.00 38.62 156 LEU F O 1
ATOM 3333 N N . THR H 2 23 ? 70.503 36.778 34.751 1.00 38.13 157 THR F N 1
ATOM 3334 C CA . THR H 2 23 ? 71.952 36.696 34.783 1.00 37.92 157 THR F CA 1
ATOM 3335 C C . THR H 2 23 ? 72.326 35.336 34.205 1.00 38.97 157 THR F C 1
ATOM 3336 O O . THR H 2 23 ? 71.492 34.441 34.099 1.00 39.51 157 THR F O 1
ATOM 3340 N N . PRO H 2 24 ? 73.588 35.162 33.821 1.00 38.44 158 PRO F N 1
ATOM 3341 C CA . PRO H 2 24 ? 74.012 33.882 33.260 1.00 38.55 158 PRO F CA 1
ATOM 3342 C C . PRO H 2 24 ? 73.665 32.706 34.169 1.00 37.83 158 PRO F C 1
ATOM 3343 O O . PRO H 2 24 ? 73.126 31.704 33.708 1.00 36.94 158 PRO F O 1
ATOM 3347 N N . ARG H 2 25 ? 73.963 32.838 35.462 1.00 36.13 159 ARG F N 1
ATOM 3348 C CA . ARG H 2 25 ? 73.697 31.769 36.418 1.00 34.90 159 ARG F CA 1
ATOM 3349 C C . ARG H 2 25 ? 72.207 31.520 36.565 1.00 33.70 159 ARG F C 1
ATOM 3350 O O . ARG H 2 25 ? 71.779 30.388 36.755 1.00 33.73 159 ARG F O 1
ATOM 3358 N N . GLU H 2 26 ? 71.418 32.581 36.476 1.00 32.81 160 GLU F N 1
ATOM 3359 C CA . GLU H 2 26 ? 69.977 32.447 36.564 1.00 32.48 160 GLU F CA 1
ATOM 3360 C C . GLU H 2 26 ? 69.423 31.637 35.394 1.00 32.96 160 GLU F C 1
ATOM 3361 O O . GLU H 2 26 ? 68.469 30.874 35.552 1.00 33.51 160 GLU F O 1
ATOM 3367 N N . ARG H 2 27 ? 70.010 31.818 34.210 1.00 32.63 161 ARG F N 1
ATOM 3368 C CA . ARG H 2 27 ? 69.589 31.065 33.026 1.00 34.18 161 ARG F CA 1
ATOM 3369 C C . ARG H 2 27 ? 70.057 29.617 33.197 1.00 31.55 161 ARG F C 1
ATOM 3370 O O . ARG H 2 27 ? 69.364 28.676 32.802 1.00 31.97 161 ARG F O 1
ATOM 3378 N N . ASP H 2 28 ? 71.232 29.440 33.794 1.00 30.64 162 ASP F N 1
ATOM 3379 C CA . ASP H 2 28 ? 71.748 28.098 34.050 1.00 30.62 162 ASP F CA 1
ATOM 3380 C C . ASP H 2 28 ? 70.705 27.340 34.858 1.00 31.39 162 ASP F C 1
ATOM 3381 O O . ASP H 2 28 ? 70.369 26.195 34.551 1.00 30.40 162 ASP F O 1
ATOM 3386 N N . ILE H 2 29 ? 70.209 27.996 35.909 1.00 31.05 163 ILE F N 1
ATOM 3387 C CA . ILE H 2 29 ? 69.205 27.410 36.799 1.00 31.19 163 ILE F CA 1
ATOM 3388 C C . ILE H 2 29 ? 67.893 27.117 36.058 1.00 30.10 163 ILE F C 1
ATOM 3389 O O . ILE H 2 29 ? 67.365 26.010 36.121 1.00 30.19 163 ILE F O 1
ATOM 3394 N N . LEU H 2 30 ? 67.366 28.108 35.359 1.00 28.90 164 LEU F N 1
ATOM 3395 C CA . LEU H 2 30 ? 66.130 27.923 34.613 1.00 27.51 164 LEU F CA 1
ATOM 3396 C C . LEU H 2 30 ? 66.243 26.744 33.630 1.00 28.12 164 LEU F C 1
ATOM 3397 O O . LEU H 2 30 ? 65.309 25.955 33.470 1.00 27.29 164 LEU F O 1
ATOM 3402 N N . LYS H 2 31 ? 67.383 26.619 32.961 1.00 28.42 165 LYS F N 1
ATOM 3403 C CA . LYS H 2 31 ? 67.569 25.510 32.025 1.00 29.31 165 LYS F CA 1
ATOM 3404 C C . LYS H 2 31 ? 67.396 24.174 32.752 1.00 28.05 165 LYS F C 1
ATOM 3405 O O . LYS H 2 31 ? 66.656 23.301 32.308 1.00 27.29 165 LYS F O 1
ATOM 3411 N N . LEU H 2 32 ? 68.078 24.010 33.876 1.00 25.80 166 LEU F N 1
ATOM 3412 C CA . LEU H 2 32 ? 67.956 22.772 34.624 1.00 25.61 166 LEU F CA 1
ATOM 3413 C C . LEU H 2 32 ? 66.533 22.544 35.187 1.00 25.94 166 LEU F C 1
ATOM 3414 O O . LEU H 2 32 ? 66.042 21.405 35.221 1.00 26.04 166 LEU F O 1
ATOM 3419 N N . ILE H 2 33 ? 65.869 23.615 35.627 1.00 24.35 167 ILE F N 1
ATOM 3420 C CA . ILE H 2 33 ? 64.499 23.498 36.120 1.00 23.46 167 ILE F CA 1
ATOM 3421 C C . ILE H 2 33 ? 63.613 23.016 34.969 1.00 25.34 167 ILE F C 1
ATOM 3422 O O . ILE H 2 33 ? 62.758 22.154 35.160 1.00 22.95 167 ILE F O 1
ATOM 3427 N N . ALA H 2 34 ? 63.836 23.575 33.775 1.00 26.30 168 ALA F N 1
ATOM 3428 C CA . ALA H 2 34 ? 63.062 23.216 32.586 1.00 29.01 168 ALA F CA 1
ATOM 3429 C C . ALA H 2 34 ? 63.249 21.756 32.238 1.00 29.25 168 ALA F C 1
ATOM 3430 O O . ALA H 2 34 ? 62.444 21.179 31.524 1.00 29.68 168 ALA F O 1
ATOM 3432 N N . GLN H 2 35 ? 64.320 21.161 32.748 1.00 29.96 169 GLN F N 1
ATOM 3433 C CA . GLN H 2 35 ? 64.594 19.746 32.530 1.00 31.56 169 GLN F CA 1
ATOM 3434 C C . GLN H 2 35 ? 64.060 18.902 33.698 1.00 30.94 169 GLN F C 1
ATOM 3435 O O . GLN H 2 35 ? 64.382 17.722 33.819 1.00 32.37 169 GLN F O 1
ATOM 3441 N N . GLY H 2 36 ? 63.263 19.531 34.562 1.00 29.73 170 GLY F N 1
ATOM 3442 C CA . GLY H 2 36 ? 62.650 18.843 35.692 1.00 28.41 170 GLY F CA 1
ATOM 3443 C C . GLY H 2 36 ? 63.468 18.474 36.921 1.00 26.63 170 GLY F C 1
ATOM 3444 O O . GLY H 2 36 ? 63.064 17.603 37.687 1.00 26.98 170 GLY F O 1
ATOM 3445 N N . LEU H 2 37 ? 64.595 19.149 37.136 1.00 26.68 171 LEU F N 1
ATOM 3446 C CA . LEU H 2 37 ? 65.465 18.855 38.272 1.00 25.95 171 LEU F CA 1
ATOM 3447 C C . LEU H 2 37 ? 65.133 19.609 39.560 1.00 24.95 171 LEU F C 1
ATOM 3448 O O . LEU H 2 37 ? 64.847 20.806 39.543 1.00 24.27 171 LEU F O 1
ATOM 3453 N N . PRO H 2 38 ? 65.148 18.901 40.707 1.00 24.40 172 PRO F N 1
ATOM 3454 C CA . PRO H 2 38 ? 64.858 19.545 41.992 1.00 22.90 172 PRO F CA 1
ATOM 3455 C C . PRO H 2 38 ? 66.095 20.351 42.390 1.00 23.77 172 PRO F C 1
ATOM 3456 O O . PRO H 2 38 ? 67.175 20.096 41.851 1.00 23.87 172 PRO F O 1
ATOM 3460 N N . ASN H 2 39 ? 65.964 21.298 43.322 1.00 23.57 173 ASN F N 1
ATOM 3461 C CA . ASN H 2 39 ? 67.118 22.111 43.715 1.00 22.77 173 ASN F CA 1
ATOM 3462 C C . ASN H 2 39 ? 68.371 21.320 44.114 1.00 23.62 173 ASN F C 1
ATOM 3463 O O . ASN H 2 39 ? 69.492 21.717 43.791 1.00 23.16 173 ASN F O 1
ATOM 3468 N N . LYS H 2 40 ? 68.192 20.199 44.808 1.00 24.26 174 LYS F N 1
ATOM 3469 C CA . LYS H 2 40 ? 69.322 19.370 45.238 1.00 28.62 174 LYS F CA 1
ATOM 3470 C C . LYS H 2 40 ? 70.138 18.836 44.049 1.00 29.71 174 LYS F C 1
ATOM 3471 O O . LYS H 2 40 ? 71.373 18.811 44.071 1.00 29.85 174 LYS F O 1
ATOM 3485 N N . ILE H 2 42 ? 70.147 20.171 41.002 1.00 27.93 176 ILE F N 1
ATOM 3486 C CA . ILE H 2 42 ? 70.744 21.309 40.320 1.00 27.14 176 ILE F CA 1
ATOM 3487 C C . ILE H 2 42 ? 72.063 21.672 41.016 1.00 27.86 176 ILE F C 1
ATOM 3488 O O . ILE H 2 42 ? 73.051 22.019 40.366 1.00 28.09 176 ILE F O 1
ATOM 3493 N N . ALA H 2 43 ? 72.075 21.582 42.344 1.00 26.64 177 ALA F N 1
ATOM 3494 C CA . ALA H 2 43 ? 73.263 21.914 43.119 1.00 28.33 177 ALA F CA 1
ATOM 3495 C C . ALA H 2 43 ? 74.448 21.008 42.754 1.00 28.99 177 ALA F C 1
ATOM 3496 O O . ALA H 2 43 ? 75.575 21.469 42.568 1.00 28.47 177 ALA F O 1
ATOM 3498 N N . ARG H 2 44 ? 74.186 19.713 42.641 1.00 29.19 178 ARG F N 1
ATOM 3499 C CA . ARG H 2 44 ? 75.226 18.750 42.296 1.00 32.19 178 ARG F CA 1
ATOM 3500 C C . ARG H 2 44 ? 75.675 18.887 40.848 1.00 34.46 178 ARG F C 1
ATOM 3501 O O . ARG H 2 44 ? 76.852 18.697 40.527 1.00 35.39 178 ARG F O 1
ATOM 3509 N N . ARG H 2 45 ? 74.736 19.230 39.976 1.00 36.05 179 ARG F N 1
ATOM 3510 C CA . ARG H 2 45 ? 75.055 19.388 38.570 1.00 37.06 179 ARG F CA 1
ATOM 3511 C C . ARG H 2 45 ? 75.985 20.587 38.388 1.00 38.23 179 ARG F C 1
ATOM 3512 O O . ARG H 2 45 ? 76.974 20.507 37.657 1.00 38.31 179 ARG F O 1
ATOM 3520 N N . LEU H 2 46 ? 75.664 21.690 39.067 1.00 38.28 180 LEU F N 1
ATOM 3521 C CA . LEU H 2 46 ? 76.446 22.922 38.985 1.00 38.87 180 LEU F CA 1
ATOM 3522 C C . LEU H 2 46 ? 77.566 22.988 40.021 1.00 39.54 180 LEU F C 1
ATOM 3523 O O . LEU H 2 46 ? 78.373 23.919 40.028 1.00 39.44 180 LEU F O 1
ATOM 3528 N N . ASP H 2 47 ? 77.616 21.991 40.893 1.00 38.98 181 ASP F N 1
ATOM 3529 C CA . ASP H 2 47 ? 78.638 21.923 41.927 1.00 40.76 181 ASP F CA 1
ATOM 3530 C C . ASP H 2 47 ? 78.675 23.162 42.823 1.00 38.60 181 ASP F C 1
ATOM 3531 O O . ASP H 2 47 ? 79.740 23.714 43.103 1.00 38.13 181 ASP F O 1
ATOM 3536 N N . ILE H 2 48 ? 77.498 23.607 43.249 1.00 34.72 182 ILE F N 1
ATOM 3537 C CA . ILE H 2 48 ? 77.384 24.733 44.170 1.00 32.09 182 ILE F CA 1
ATOM 3538 C C . ILE H 2 48 ? 76.426 24.224 45.223 1.00 30.50 182 ILE F C 1
ATOM 3539 O O . ILE H 2 48 ? 75.796 23.183 45.014 1.00 27.28 182 ILE F O 1
ATOM 3544 N N . THR H 2 49 ? 76.317 24.916 46.353 1.00 29.53 183 THR F N 1
ATOM 3545 C CA . THR H 2 49 ? 75.417 24.450 47.411 1.00 28.04 183 THR F CA 1
ATOM 3546 C C . THR H 2 49 ? 73.952 24.614 47.019 1.00 28.54 183 THR F C 1
ATOM 3547 O O . THR H 2 49 ? 73.621 25.345 46.081 1.00 27.01 183 THR F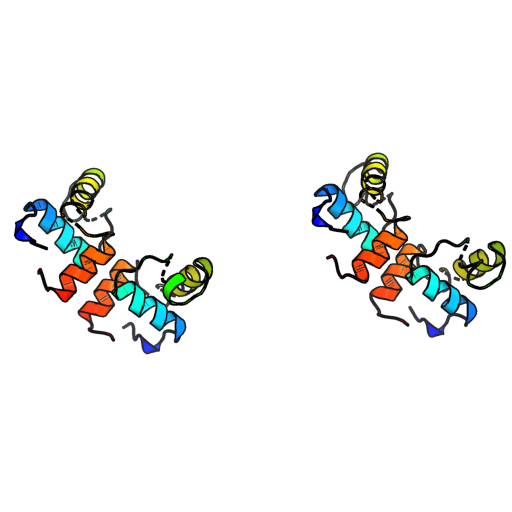 O 1
ATOM 3551 N N . GLU H 2 50 ? 73.070 23.926 47.737 1.00 28.78 184 GLU F N 1
ATOM 3552 C CA . GLU H 2 50 ? 71.642 24.027 47.469 1.00 28.58 184 GLU F CA 1
ATOM 3553 C C . GLU H 2 50 ? 71.162 25.421 47.866 1.00 27.90 184 GLU F C 1
ATOM 3554 O O . GLU H 2 50 ? 70.216 25.956 47.283 1.00 28.84 184 GLU F O 1
ATOM 3560 N N . SER H 2 51 ? 71.830 26.003 48.865 1.00 27.31 185 SER F N 1
ATOM 3561 C CA . SER H 2 51 ? 71.512 27.345 49.354 1.00 26.74 185 SER F CA 1
ATOM 3562 C C . SER H 2 51 ? 71.598 28.335 48.211 1.00 25.52 185 SER F C 1
ATOM 3563 O O . SER H 2 51 ? 70.684 29.120 48.010 1.00 25.26 185 SER F O 1
ATOM 3566 N N . THR H 2 52 ? 72.712 28.286 47.473 1.00 26.30 186 THR F N 1
ATOM 3567 C CA . THR H 2 52 ? 72.951 29.167 46.327 1.00 24.82 186 THR F CA 1
ATOM 3568 C C . THR H 2 52 ? 71.925 28.904 45.212 1.00 22.88 186 THR F C 1
ATOM 3569 O O . THR H 2 52 ? 71.371 29.838 44.634 1.00 25.69 186 THR F O 1
ATOM 3573 N N . VAL H 2 53 ? 71.666 27.640 44.901 1.00 22.49 187 VAL F N 1
ATOM 3574 C CA . VAL H 2 53 ? 70.670 27.339 43.889 1.00 21.21 187 VAL F CA 1
ATOM 3575 C C . VAL H 2 53 ? 69.363 28.034 44.285 1.00 21.64 187 VAL F C 1
ATOM 3576 O O . VAL H 2 53 ? 68.738 28.714 43.474 1.00 22.26 187 VAL F O 1
ATOM 3580 N N . LYS H 2 54 ? 68.959 27.865 45.540 1.00 22.41 188 LYS F N 1
ATOM 3581 C CA . LYS H 2 54 ? 67.722 28.469 46.043 1.00 22.93 188 LYS F CA 1
ATOM 3582 C C . LYS H 2 54 ? 67.665 29.984 45.886 1.00 23.28 188 LYS F C 1
ATOM 3583 O O . LYS H 2 54 ? 66.595 30.546 45.641 1.00 23.00 188 LYS F O 1
ATOM 3589 N N . VAL H 2 55 ? 68.813 30.641 46.038 1.00 24.51 189 VAL F N 1
ATOM 3590 C CA . VAL H 2 55 ? 68.895 32.089 45.876 1.00 22.16 189 VAL F CA 1
ATOM 3591 C C . VAL H 2 55 ? 68.677 32.424 44.403 1.00 22.29 189 VAL F C 1
ATOM 3592 O O . VAL H 2 55 ? 67.913 33.328 44.078 1.00 23.29 189 VAL F O 1
ATOM 3596 N N . HIS H 2 56 ? 69.334 31.691 43.505 1.00 22.49 190 HIS F N 1
ATOM 3597 C CA . HIS H 2 56 ? 69.147 31.916 42.071 1.00 23.71 190 HIS F CA 1
ATOM 3598 C C . HIS H 2 56 ? 67.696 31.650 41.677 1.00 23.79 190 HIS F C 1
ATOM 3599 O O . HIS H 2 56 ? 67.131 32.367 40.867 1.00 25.40 190 HIS F O 1
ATOM 3606 N N . VAL H 2 57 ? 67.088 30.612 42.237 1.00 25.87 191 VAL F N 1
ATOM 3607 C CA . VAL H 2 57 ? 65.706 30.311 41.888 1.00 25.04 191 VAL F CA 1
ATOM 3608 C C . VAL H 2 57 ? 64.745 31.441 42.260 1.00 26.26 191 VAL F C 1
ATOM 3609 O O . VAL H 2 57 ? 63.922 31.857 41.437 1.00 24.99 191 VAL F O 1
ATOM 3613 N N . LYS H 2 58 ? 64.842 31.950 43.487 1.00 24.60 192 LYS F N 1
ATOM 3614 C CA . LYS H 2 58 ? 63.927 33.009 43.898 1.00 25.28 192 LYS F CA 1
ATOM 3615 C C . LYS H 2 58 ? 64.177 34.320 43.147 1.00 25.43 192 LYS F C 1
ATOM 3616 O O . LYS H 2 58 ? 63.252 35.093 42.908 1.00 25.95 192 LYS F O 1
ATOM 3622 N N . HIS H 2 59 ? 65.421 34.572 42.752 1.00 26.03 193 HIS F N 1
ATOM 3623 C CA . HIS H 2 59 ? 65.712 35.783 41.995 1.00 27.14 193 HIS F CA 1
ATOM 3624 C C . HIS H 2 59 ? 65.072 35.672 40.627 1.00 26.16 193 HIS F C 1
ATOM 3625 O O . HIS H 2 59 ? 64.427 36.606 40.158 1.00 27.68 193 HIS F O 1
ATOM 3640 N N . LEU H 2 61 ? 62.566 33.717 39.704 1.00 25.97 195 LEU F N 1
ATOM 3641 C CA . LEU H 2 61 ? 61.115 33.734 39.834 1.00 26.93 195 LEU F CA 1
ATOM 3642 C C . LEU H 2 61 ? 60.559 35.158 39.961 1.00 28.23 195 LEU F C 1
ATOM 3643 O O . LEU H 2 61 ? 59.547 35.484 39.339 1.00 28.65 195 LEU F O 1
ATOM 3648 N N . LYS H 2 62 ? 61.215 36.008 40.749 1.00 28.86 196 LYS F N 1
ATOM 3649 C CA . LYS H 2 62 ? 60.757 37.384 40.912 1.00 30.82 196 LYS F CA 1
ATOM 3650 C C . LYS H 2 62 ? 60.939 38.187 39.624 1.00 31.53 196 LYS F C 1
ATOM 3651 O O . LYS H 2 62 ? 60.006 38.834 39.141 1.00 31.13 196 LYS F O 1
ATOM 3657 N N . LYS H 2 63 ? 62.140 38.145 39.066 1.00 32.10 197 LYS F N 1
ATOM 3658 C CA . LYS H 2 63 ? 62.423 38.877 37.843 1.00 34.50 197 LYS F CA 1
ATOM 3659 C C . LYS H 2 63 ? 61.532 38.467 36.679 1.00 35.44 197 LYS F C 1
ATOM 3660 O O . LYS H 2 63 ? 61.097 39.320 35.909 1.00 35.92 197 LYS F O 1
ATOM 3674 N N . LYS H 2 65 ? 58.557 37.138 36.965 1.00 35.17 199 LYS F N 1
ATOM 3675 C CA . LYS H 2 65 ? 57.157 37.169 37.381 1.00 35.61 199 LYS F CA 1
ATOM 3676 C C . LYS H 2 65 ? 56.457 35.792 37.263 1.00 34.46 199 LYS F C 1
ATOM 3677 O O . LYS H 2 65 ? 55.345 35.682 36.720 1.00 32.27 199 LYS F O 1
ATOM 3683 N N . LEU H 2 66 ? 57.119 34.747 37.759 1.00 31.37 200 LEU F N 1
ATOM 3684 C CA . LEU H 2 66 ? 56.579 33.390 37.734 1.00 29.44 200 LEU F CA 1
ATOM 3685 C C . LEU H 2 66 ? 56.192 33.018 39.158 1.00 29.01 200 LEU F C 1
ATOM 3686 O O . LEU H 2 66 ? 56.878 33.382 40.115 1.00 27.60 200 LEU F O 1
ATOM 3691 N N . LYS H 2 67 ? 55.091 32.295 39.300 1.00 26.83 201 LYS F N 1
ATOM 3692 C CA . LYS H 2 67 ? 54.611 31.911 40.617 1.00 28.08 201 LYS F CA 1
ATOM 3693 C C . LYS H 2 67 ? 55.334 30.696 41.200 1.00 27.20 201 LYS F C 1
ATOM 3694 O O . LYS H 2 67 ? 55.357 30.499 42.413 1.00 26.89 201 LYS F O 1
ATOM 3700 N N . SER H 2 68 ? 55.913 29.869 40.336 1.00 25.48 202 SER F N 1
ATOM 3701 C CA . SER H 2 68 ? 56.627 28.682 40.797 1.00 23.69 202 SER F CA 1
ATOM 3702 C C . SER H 2 68 ? 57.582 28.136 39.747 1.00 23.35 202 SER F C 1
ATOM 3703 O O . SER H 2 68 ? 57.552 28.551 38.580 1.00 22.47 202 SER F O 1
ATOM 3706 N N . ARG H 2 69 ? 58.427 27.200 40.162 1.00 21.51 203 ARG F N 1
ATOM 3707 C CA . ARG H 2 69 ? 59.380 26.601 39.241 1.00 22.68 203 ARG F CA 1
ATOM 3708 C C . ARG H 2 69 ? 58.623 25.834 38.159 1.00 23.42 203 ARG F C 1
ATOM 3709 O O . ARG H 2 69 ? 59.157 25.593 37.079 1.00 24.00 203 ARG F O 1
ATOM 3717 N N . VAL H 2 70 ? 57.381 25.449 38.445 1.00 23.79 204 VAL F N 1
ATOM 3718 C CA . VAL H 2 70 ? 56.614 24.706 37.462 1.00 24.55 204 VAL F CA 1
ATOM 3719 C C . VAL H 2 70 ? 56.187 25.648 36.357 1.00 24.88 204 VAL F C 1
ATOM 3720 O O . VAL H 2 70 ? 56.202 25.266 35.187 1.00 24.41 204 VAL F O 1
ATOM 3724 N N . GLU H 2 71 ? 55.808 26.874 36.714 1.00 25.81 205 GLU F N 1
ATOM 3725 C CA . GLU H 2 71 ? 55.434 27.863 35.700 1.00 25.73 205 GLU F CA 1
ATOM 3726 C C . GLU H 2 71 ? 56.686 28.145 34.882 1.00 27.14 205 GLU F C 1
ATOM 3727 O O . GLU H 2 71 ? 56.634 28.269 33.655 1.00 25.79 205 GLU F O 1
ATOM 3733 N N . ALA H 2 72 ? 57.814 28.263 35.579 1.00 24.65 206 ALA F N 1
ATOM 3734 C CA . ALA H 2 72 ? 59.078 28.503 34.911 1.00 26.69 206 ALA F CA 1
ATOM 3735 C C . ALA H 2 72 ? 59.352 27.427 33.851 1.00 27.39 206 ALA F C 1
ATOM 3736 O O . ALA H 2 72 ? 59.755 27.758 32.733 1.00 26.85 206 ALA F O 1
ATOM 3738 N N . ALA H 2 73 ? 59.126 26.155 34.199 1.00 25.33 207 ALA F N 1
ATOM 3739 C CA . ALA H 2 73 ? 59.368 25.020 33.302 1.00 27.32 207 ALA F CA 1
ATOM 3740 C C . ALA H 2 73 ? 58.419 25.032 32.121 1.00 29.12 207 ALA F C 1
ATOM 3741 O O . ALA H 2 73 ? 58.820 24.836 30.971 1.00 26.99 207 ALA F O 1
ATOM 3743 N N . VAL H 2 74 ? 57.148 25.259 32.422 1.00 29.94 208 VAL F N 1
ATOM 3744 C CA . VAL H 2 74 ? 56.122 25.301 31.399 1.00 32.29 208 VAL F CA 1
ATOM 3745 C C . VAL H 2 74 ? 56.400 26.471 30.444 1.00 34.06 208 VAL F C 1
ATOM 3746 O O . VAL H 2 74 ? 56.403 26.309 29.217 1.00 34.62 208 VAL F O 1
ATOM 3750 N N . TRP H 2 75 ? 56.654 27.643 31.020 1.00 34.73 209 TRP F N 1
ATOM 3751 C CA . TRP H 2 75 ? 56.944 28.837 30.245 1.00 35.91 209 TRP F CA 1
ATOM 3752 C C . TRP H 2 75 ? 58.081 28.572 29.275 1.00 36.94 209 TRP F C 1
ATOM 3753 O O . TRP H 2 75 ? 57.978 28.923 28.105 1.00 38.04 209 TRP F O 1
ATOM 3764 N N . VAL H 2 76 ? 59.162 27.965 29.757 1.00 36.88 210 VAL F N 1
ATOM 3765 C CA . VAL H 2 76 ? 60.308 27.656 28.901 1.00 36.85 210 VAL F CA 1
ATOM 3766 C C . VAL H 2 76 ? 59.948 26.767 27.700 1.00 39.23 210 VAL F C 1
ATOM 3767 O O . VAL H 2 76 ? 60.497 26.931 26.612 1.00 37.12 210 VAL F O 1
ATOM 3771 N N . HIS H 2 77 ? 59.035 25.820 27.901 1.00 41.13 211 HIS F N 1
ATOM 3772 C CA . HIS H 2 77 ? 58.641 24.906 26.835 1.00 43.50 211 HIS F CA 1
ATOM 3773 C C . HIS H 2 77 ? 57.689 25.515 25.831 1.00 45.52 211 HIS F C 1
ATOM 3774 O O . HIS H 2 77 ? 57.741 25.189 24.647 1.00 46.35 211 HIS F O 1
ATOM 3781 N N . GLN H 2 78 ? 56.834 26.416 26.294 1.00 48.84 212 GLN F N 1
ATOM 3782 C CA . GLN H 2 78 ? 55.895 27.088 25.404 1.00 51.89 212 GLN F CA 1
ATOM 3783 C C . GLN H 2 78 ? 56.583 28.155 24.541 1.00 53.63 212 GLN F C 1
ATOM 3784 O O . GLN H 2 78 ? 56.546 28.106 23.309 1.00 54.36 212 GLN F O 1
ATOM 3790 N N . GLU H 2 79 ? 57.202 29.131 25.186 1.00 55.12 213 GLU F N 1
ATOM 3791 C CA . GLU H 2 79 ? 57.887 30.182 24.457 1.00 56.87 213 GLU F CA 1
ATOM 3792 C C . GLU H 2 79 ? 59.208 29.656 23.914 1.00 57.87 213 GLU F C 1
ATOM 3793 O O . GLU H 2 79 ? 59.942 30.377 23.244 1.00 58.89 213 GLU F O 1
ATOM 3799 N N . ARG H 2 80 ? 59.504 28.394 24.197 1.00 58.72 214 ARG F N 1
ATOM 3800 C CA . ARG H 2 80 ? 60.753 27.793 23.749 1.00 60.12 214 ARG F CA 1
ATOM 3801 C C . ARG H 2 80 ? 61.957 28.683 24.031 1.00 60.86 214 ARG F C 1
ATOM 3802 O O . ARG H 2 80 ? 62.845 28.811 23.186 1.00 60.87 214 ARG F O 1
ATOM 3810 N N . ILE H 2 81 ? 61.982 29.288 25.220 1.00 60.81 215 ILE F N 1
ATOM 3811 C CA . ILE H 2 81 ? 63.078 30.161 25.636 1.00 61.18 215 ILE F CA 1
ATOM 3812 C C . ILE H 2 81 ? 64.405 29.500 25.315 1.00 61.08 215 ILE F C 1
ATOM 3813 O O . ILE H 2 81 ? 65.389 30.170 25.020 1.00 61.81 215 ILE F O 1
ATOM 3818 N N . PHE H 2 82 ? 64.419 28.176 25.389 1.00 61.81 216 PHE F N 1
ATOM 3819 C CA . PHE H 2 82 ? 65.610 27.403 25.085 1.00 62.40 216 PHE F CA 1
ATOM 3820 C C . PHE H 2 82 ? 65.243 26.312 24.076 1.00 63.58 216 PHE F C 1
ATOM 3821 O O . PHE H 2 82 ? 65.911 26.227 23.019 1.00 64.48 216 PHE F O 1
#

Foldseek 3Di:
DDPVVADPVLVLLLVVLLVVDDLVNCVVVVHDSVVSVVSQVVVVVPHPDSVSSNVVCVVVVPD/DDPVVADPVLVLLLVVLLVVDDLVNCVVVVHDSVVSVVSLVVVVVPHPDSVSSNVVCVVVVND/DQDPVLADPVLVLLLVVLLVVDDLCNCVVVVHDSVVSVVSQVVVVSPHPDSVSSNVVCVVVVPD/DDPVPADPVLVLLLVVLLVVDDLVNCVVVVHDSVVSVVSQVVVVVPHPDSVSSNVVCVPVVVD

Nearest PDB structures (foldseek):
  1je8-assembly2_E  TM=9.870E-01  e=4.612E-08  Escherichia coli
  6jqs-assembly1_A  TM=8.013E-01  e=4.404E-02  Paenisporosarcina sp. TG-14
  7dwm-assembly1_B  TM=8.595E-01  e=1.690E-01  Hapunavirus VP882
  3fzv-assembly1_D  TM=4.424E-01  e=5.035E+00  Pseudomonas aeruginosa PAO1
  6he3-assembly1_A  TM=3.855E-01  e=7.884E+00  Pseudomonas aeruginosa

B-factor: mean 34.56, std 10.3, range [15.56, 82.21]

InterPro domains:
  IPR000792 Transcription regulator LuxR, C-terminal [PF00196] (155-209)
  IPR000792 Transcription regulator LuxR, C-terminal [PR00038] (156-170)
  IPR000792 Transcription regulator LuxR, C-terminal [PR00038] (170-186)
  IPR000792 Transcription regulator LuxR, C-terminal [PR00038] (186-198)
  IPR000792 Transcription regulator LuxR, C-terminal [PS00622] (170-197)
  IPR000792 Transcription regulator LuxR, C-terminal [PS50043] (149-214)
  IPR000792 Transcription regulator LuxR, C-terminal [SM00421] (153-210)
  IPR000792 Transcription regulator LuxR, C-terminal [cd06170] (156-212)
  IPR001789 Signal transduction response regulator, receiver domain [PF00072] (9-120)
  IPR001789 Signal transduction response regulator, receiver domain [PS50110] (8-124)
  IPR001789 Signal transduction response regulator, receiver domain [SM00448] (7-120)
  IPR011006 CheY-like superfamily [SSF52172] (6-135)
  IPR016032 Signal transduction response regulator, C-terminal effector [SSF46894] (146-213)
  IPR036388 Winged helix-like DNA-binding domain superfamily [G3DSA:1.10.10.10] (129-215)
  IPR039420 Transcriptional regulatory protein WalR-like [PTHR43214] (5-214)

CATH classification: 1.10.10.10

Sequence (253 aa):
RDVNQLTPRERDILKLIAQGLPNKIARRLDITESTVKVHVKHLKKKLKSRVEAAVWVHQERIFRDVNQLTPRERDILKLIAQGLPNKIARRLDITESTVKVHVKHLKKKLKSRVEAAVWVHQERIFERDVNQLTPRERDILKLIAQGLPNKIARRLDITESTVKVHVKHLKKKLKSRVEAAVWVHQERIFRDVNQLTPRERDILKLIAQGLPNKIARRLDITESTVKVHVKHLKKKLKSRVEAAVWVHQERIF

Solvent-accessible surface area: 16074 Å² total

Organism: Escherichia coli (strain K12) (NCBI:txid83333)

GO terms:
  GO:0000976 transcription cis-regulatory region binding (F, IPI)
  GO:0001217 DNA-binding transcription repressor activity (F, IPI)
  GO:0032993 protein-DNA complex (C, IPI)
  GO:0042802 identical protein binding (F, IPI)
  GO:0005515 protein binding (F, IPI)
  GO:0005829 cytosol (C, IDA)
  GO:0003677 DNA binding (F, IMP)
  GO:0006355 regulation of DNA-templated transcription (P, IMP)

Radius of gyration: 33.88 Å; Cα contacts (8 Å, |Δi|>4): 296; chains: 4; bounding box: 81×58×68 Å

Secondary structure (DSSP, 8-state):
--GGGS-HHHHHHHHHHTTT-----HHHHTS-HHHHHHHHH------SSHHHHHHHHHHTT--/--GGGS-HHHHHHHHHHTTT-----HHHHTS-HHHHHHHHH------SSHHHHHHHHHHTT--/---GGGS-HHHHHHHHHHTTT-----HHHHTS-HHHHHHHHH------SSHHHHHHHHHHTT--/--GGGS-HHHHHHHHHHHTT-----HHHHTS-HHHHHHHHH------SSHHHHHHHHHHTT--